Protein AF-A0A256ZPR1-F1 (afdb_monomer_lite)

Sequence (238 aa):
MVTVLNIEDLVSGIKRAAHDLSCLMNPFRWDDFFRDMRLEEPKITPMALWALLSLLGVMVLPWILVGNDVALNLVILVILIFTLWLGNYLMDFLLIAGYFTYLGYFVAGVYGTMDNLTAIKVGFQYFFVGVFLVFLMSYLLMVFSRWELDFGESFPLTTYSIIPGLLGGIFAAYGETIVLSFLFIAYSTVLLYVGIKIRVGFEKSFTVLVMAVFTGGAVSMILLVFLSFLLGTPEWAF

pLDDT: mean 83.86, std 10.72, range [26.03, 94.75]

Radius of gyration: 18.03 Å; chains: 1; bounding box: 42×43×51 Å

Foldseek 3Di:
DPPDPDVVVVVVLVVVVVVLVVLLVDPVNLLVCLVPPDQAFWPVVLLVQLVVQLLCLLQPVCVVVVPPLVVSVVSNVVSLVVSLVVTDSLNNLLLVLLVLLLVLLQVLCVVPPHPNSLSNLLSVLSSSLLSVLLQQLLVLLCVLLVNLDDSSSSNSQSSSLCSLLSNLSSQVSPPVRVVVNVVSVVSSLVSSLSSQCSRSNDVRSVVSSVRSCVVSVVVSV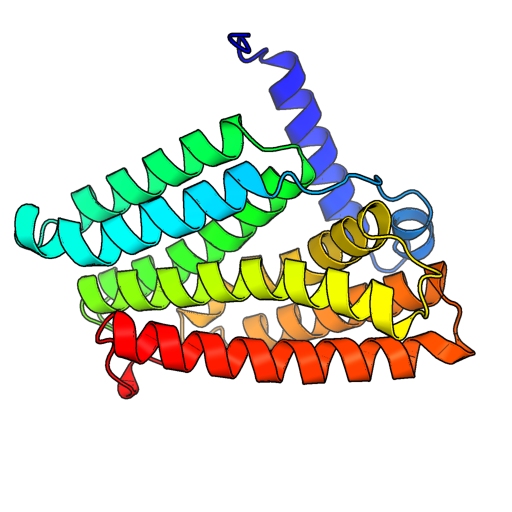VVSVVSCVVSVNDPVSD

Structure (mmCIF, N/CA/C/O backbone):
data_AF-A0A256ZPR1-F1
#
_entry.id   AF-A0A256ZPR1-F1
#
loop_
_atom_site.group_PDB
_atom_site.id
_atom_site.type_symbol
_atom_site.label_atom_id
_atom_site.label_alt_id
_atom_site.label_comp_id
_atom_site.label_asym_id
_atom_site.label_entity_id
_atom_site.label_seq_id
_atom_site.pdbx_PDB_ins_code
_atom_site.Cartn_x
_atom_site.Cartn_y
_atom_site.Cartn_z
_atom_site.occupancy
_atom_site.B_iso_or_equiv
_atom_site.auth_seq_id
_atom_site.auth_comp_id
_atom_site.auth_asym_id
_atom_site.auth_atom_id
_atom_site.pdbx_PDB_model_num
ATOM 1 N N . MET A 1 1 ? -5.885 27.294 -4.160 1.00 31.42 1 MET A N 1
ATOM 2 C CA . MET A 1 1 ? -5.144 27.703 -2.951 1.00 31.42 1 MET A CA 1
ATOM 3 C C . MET A 1 1 ? -3.743 27.134 -3.113 1.00 31.42 1 MET A C 1
ATOM 5 O O . MET A 1 1 ? -3.621 25.920 -3.165 1.00 31.42 1 MET A O 1
ATOM 9 N N . VAL A 1 2 ? -2.732 27.966 -3.379 1.00 26.03 2 VAL A N 1
ATOM 10 C CA . VAL A 1 2 ? -1.345 27.491 -3.542 1.00 26.03 2 VAL A CA 1
ATOM 11 C C . VAL A 1 2 ? -0.806 27.247 -2.137 1.00 26.03 2 VAL A C 1
ATOM 13 O O . VAL A 1 2 ? -0.568 28.200 -1.400 1.00 26.03 2 VAL A O 1
ATOM 16 N N . THR A 1 3 ? -0.708 25.986 -1.725 1.00 38.56 3 THR A N 1
ATOM 17 C CA . THR A 1 3 ? -0.080 25.598 -0.460 1.00 38.56 3 THR A CA 1
ATOM 18 C C . THR A 1 3 ? 1.413 25.875 -0.577 1.00 38.56 3 THR A C 1
ATOM 20 O O . THR A 1 3 ? 2.153 25.123 -1.206 1.00 38.56 3 THR A O 1
ATOM 23 N N . VAL A 1 4 ? 1.852 27.001 -0.015 1.00 43.12 4 VAL A N 1
ATOM 24 C CA . VAL A 1 4 ? 3.272 27.259 0.228 1.00 43.12 4 VAL A CA 1
ATOM 25 C C . VAL A 1 4 ? 3.731 26.200 1.227 1.00 43.12 4 VAL A C 1
ATOM 27 O O . VAL A 1 4 ? 3.203 26.134 2.334 1.00 43.12 4 VAL A O 1
ATOM 30 N N . LEU A 1 5 ? 4.654 25.333 0.812 1.00 43.66 5 LEU A N 1
ATOM 31 C CA . LEU A 1 5 ? 5.249 24.296 1.655 1.00 43.66 5 LEU A CA 1
ATOM 32 C C . LEU A 1 5 ? 5.964 24.973 2.833 1.00 43.66 5 LEU A C 1
ATOM 34 O O . LEU A 1 5 ? 7.063 25.504 2.680 1.00 43.66 5 LEU A O 1
ATOM 38 N N . ASN A 1 6 ? 5.320 24.996 3.999 1.00 50.22 6 ASN A N 1
ATOM 39 C CA . ASN A 1 6 ? 5.946 25.473 5.221 1.00 50.22 6 ASN A CA 1
ATOM 40 C C . ASN A 1 6 ? 6.904 24.389 5.730 1.00 50.22 6 ASN A C 1
ATOM 42 O O . ASN A 1 6 ? 6.513 23.245 5.971 1.00 50.22 6 ASN A O 1
ATOM 46 N N . ILE A 1 7 ? 8.176 24.745 5.888 1.00 58.00 7 ILE A N 1
ATOM 47 C CA . ILE A 1 7 ? 9.219 23.829 6.363 1.00 58.00 7 ILE A CA 1
ATOM 48 C C . ILE A 1 7 ? 8.895 23.323 7.780 1.00 58.00 7 ILE A C 1
ATOM 50 O O . ILE A 1 7 ? 9.203 22.178 8.110 1.00 58.00 7 ILE A O 1
ATOM 54 N N . GLU A 1 8 ? 8.222 24.128 8.607 1.00 59.72 8 GLU A N 1
ATOM 55 C CA . GLU A 1 8 ? 7.782 23.705 9.943 1.00 59.72 8 GLU A CA 1
ATOM 56 C C . GLU A 1 8 ? 6.729 22.593 9.879 1.00 59.72 8 GLU A C 1
ATOM 58 O O . GLU A 1 8 ? 6.809 21.616 10.633 1.00 59.72 8 GLU A O 1
ATOM 63 N N . ASP A 1 9 ? 5.805 22.678 8.919 1.00 62.47 9 ASP A N 1
ATOM 64 C CA . ASP A 1 9 ? 4.793 21.648 8.692 1.00 62.47 9 ASP A CA 1
ATOM 65 C C . ASP A 1 9 ? 5.444 20.347 8.206 1.00 62.47 9 ASP A C 1
ATOM 67 O O . ASP A 1 9 ? 5.080 19.270 8.684 1.00 62.47 9 ASP A O 1
ATOM 71 N N . LEU A 1 10 ? 6.482 20.434 7.362 1.00 64.31 10 LEU A N 1
ATOM 72 C CA . LEU A 1 10 ? 7.264 19.279 6.908 1.00 64.31 10 LEU A CA 1
ATOM 73 C C . LEU A 1 10 ? 7.964 18.562 8.076 1.00 64.31 10 LEU A C 1
ATOM 75 O O . LEU A 1 10 ? 7.849 17.344 8.220 1.00 64.31 10 LEU A O 1
ATOM 79 N N . VAL A 1 11 ? 8.657 19.305 8.945 1.00 72.19 11 VAL A N 1
ATOM 80 C CA . VAL A 1 11 ? 9.332 18.736 10.127 1.00 72.19 11 VAL A CA 1
ATOM 81 C C . VAL A 1 11 ? 8.316 18.118 11.087 1.00 72.19 11 VAL A C 1
ATOM 83 O O . VAL A 1 11 ? 8.563 17.048 11.651 1.00 72.19 11 VAL A O 1
ATOM 86 N N . SER A 1 12 ? 7.159 18.759 11.262 1.00 76.81 12 SER A N 1
ATOM 87 C CA . SER A 1 12 ? 6.076 18.215 12.080 1.00 76.81 12 SER A CA 1
ATOM 88 C C . SER A 1 12 ? 5.522 16.908 11.496 1.00 76.81 12 SER A C 1
ATOM 90 O O . SER A 1 12 ? 5.306 15.953 12.242 1.00 76.81 12 SER A O 1
ATOM 92 N N . GLY A 1 13 ? 5.380 16.822 10.169 1.00 74.69 13 GLY A N 1
ATOM 93 C CA . GLY A 1 13 ? 4.940 15.627 9.452 1.00 74.69 13 GLY A CA 1
ATOM 94 C C . GLY A 1 13 ? 5.915 14.461 9.601 1.00 74.69 13 GLY A C 1
ATOM 95 O O . GLY A 1 13 ? 5.494 13.355 9.933 1.00 74.69 13 GLY A O 1
ATOM 96 N N . ILE A 1 14 ? 7.221 14.715 9.461 1.00 78.00 14 ILE A N 1
ATOM 97 C CA . ILE A 1 14 ? 8.266 13.695 9.655 1.00 78.00 14 ILE A CA 1
ATOM 98 C C . ILE A 1 14 ? 8.261 13.181 11.096 1.00 78.00 14 ILE A C 1
ATOM 100 O O . ILE A 1 14 ? 8.272 11.971 11.317 1.00 78.00 14 ILE A O 1
ATOM 104 N N . LYS A 1 15 ? 8.199 14.079 12.090 1.00 82.25 15 LYS A N 1
ATOM 105 C CA . LYS A 1 15 ? 8.127 13.685 13.507 1.00 82.25 15 LYS A CA 1
ATOM 106 C C . LYS A 1 15 ? 6.907 12.811 13.788 1.00 82.25 15 LYS A C 1
ATOM 108 O O . LYS A 1 15 ? 7.020 11.823 14.506 1.00 82.25 15 LYS A O 1
ATOM 113 N N . ARG A 1 16 ? 5.758 13.158 13.204 1.00 81.81 16 ARG A N 1
ATOM 114 C CA . ARG A 1 16 ? 4.520 12.378 13.321 1.00 81.81 16 ARG A CA 1
ATOM 115 C C . ARG A 1 16 ? 4.651 11.004 12.669 1.00 81.81 16 ARG A C 1
ATOM 117 O O . ARG A 1 16 ? 4.325 10.021 13.316 1.00 81.81 16 ARG A O 1
ATOM 124 N N . ALA A 1 17 ? 5.182 10.925 11.449 1.00 80.25 17 ALA A N 1
ATOM 125 C CA . ALA A 1 17 ? 5.411 9.650 10.771 1.00 80.25 17 ALA A CA 1
ATOM 126 C C . ALA A 1 17 ? 6.388 8.752 11.531 1.00 80.25 17 ALA A C 1
ATOM 128 O O . ALA A 1 17 ? 6.121 7.568 11.700 1.00 80.25 17 ALA A O 1
ATOM 129 N N . ALA A 1 18 ? 7.476 9.315 12.059 1.00 83.44 18 ALA A N 1
ATOM 130 C CA . ALA A 1 18 ? 8.426 8.573 12.880 1.00 83.44 18 ALA A CA 1
ATOM 131 C C . ALA A 1 18 ? 7.791 8.067 14.186 1.00 83.44 18 ALA A C 1
ATOM 133 O O . ALA A 1 18 ? 8.030 6.928 14.581 1.00 83.44 18 ALA A O 1
ATOM 134 N N . HIS A 1 19 ? 6.963 8.889 14.839 1.00 86.62 19 HIS A N 1
ATOM 135 C CA . HIS A 1 19 ? 6.209 8.479 16.022 1.00 86.62 19 HIS A CA 1
ATOM 136 C C . HIS A 1 19 ? 5.259 7.318 15.706 1.00 86.62 19 HIS A C 1
ATOM 138 O O . HIS A 1 19 ? 5.334 6.280 16.364 1.00 86.62 19 HIS A O 1
ATOM 144 N N . ASP A 1 20 ? 4.423 7.460 14.677 1.00 86.81 20 ASP A N 1
ATOM 145 C CA . ASP A 1 20 ? 3.432 6.450 14.300 1.00 86.81 20 ASP A CA 1
ATOM 146 C C . ASP A 1 20 ? 4.132 5.140 13.894 1.00 86.81 20 ASP A C 1
ATOM 148 O O . ASP A 1 20 ? 3.761 4.070 14.373 1.00 86.81 20 ASP A O 1
ATOM 152 N N . LEU A 1 21 ? 5.233 5.220 13.133 1.00 83.38 21 LEU A N 1
ATOM 153 C CA . LEU A 1 21 ? 6.071 4.065 12.798 1.00 83.38 21 LEU A CA 1
ATOM 154 C C . LEU A 1 21 ? 6.668 3.404 14.051 1.00 83.38 21 LEU A C 1
ATOM 156 O O . LEU A 1 21 ? 6.658 2.183 14.163 1.00 83.38 21 LEU A O 1
ATOM 160 N N . SER A 1 22 ? 7.156 4.186 15.020 1.00 85.81 22 SER A N 1
ATOM 161 C CA . SER A 1 22 ? 7.722 3.645 16.263 1.00 85.81 22 SER A CA 1
ATOM 162 C C . SER A 1 22 ? 6.683 2.924 17.126 1.00 85.81 22 SER A C 1
ATOM 164 O O . SER A 1 22 ? 6.992 1.904 17.744 1.00 85.81 22 SER A O 1
ATOM 166 N N . CYS A 1 23 ? 5.444 3.425 17.146 1.00 86.94 23 CYS A N 1
ATOM 167 C CA . CYS A 1 23 ? 4.328 2.782 17.830 1.00 86.94 23 CYS A CA 1
ATOM 168 C C . CYS A 1 23 ? 3.913 1.505 17.105 1.00 86.94 23 CYS A C 1
ATOM 170 O O . CYS A 1 23 ? 3.726 0.481 17.755 1.00 86.94 23 CYS A O 1
ATOM 172 N N . LEU A 1 24 ? 3.857 1.538 15.772 1.00 85.94 24 LEU A N 1
ATOM 173 C CA . LEU A 1 24 ? 3.592 0.353 14.967 1.00 85.94 24 LEU A CA 1
ATOM 174 C C . LEU A 1 24 ? 4.664 -0.710 15.149 1.00 85.94 24 LEU A C 1
ATOM 176 O O . LEU A 1 24 ? 4.301 -1.866 15.248 1.00 85.94 24 LEU A O 1
ATOM 180 N N . MET A 1 25 ? 5.941 -0.345 15.277 1.00 85.06 25 MET A N 1
ATOM 181 C CA . MET A 1 25 ? 7.038 -1.292 15.509 1.00 85.06 25 MET A CA 1
ATOM 182 C C . MET A 1 25 ? 7.056 -1.897 16.923 1.00 85.06 25 MET A C 1
ATOM 184 O O . MET A 1 25 ? 7.706 -2.921 17.141 1.00 85.06 25 MET A O 1
ATOM 188 N N . ASN A 1 26 ? 6.366 -1.284 17.891 1.00 87.69 26 ASN A N 1
ATOM 189 C CA . ASN A 1 26 ? 6.381 -1.705 19.287 1.00 87.69 26 ASN A CA 1
ATOM 190 C C . ASN A 1 26 ? 5.084 -2.448 19.674 1.00 87.69 26 ASN A C 1
ATOM 192 O O . ASN A 1 26 ? 4.065 -1.797 19.917 1.00 87.69 26 ASN A O 1
ATOM 196 N N . PRO A 1 27 ? 5.117 -3.785 19.847 1.00 85.81 27 PRO A N 1
ATOM 197 C CA . PRO A 1 27 ? 3.918 -4.578 20.126 1.00 85.81 27 PRO A CA 1
ATOM 198 C C . PRO A 1 27 ? 3.224 -4.230 21.446 1.00 85.81 27 PRO A C 1
ATOM 200 O O . PRO A 1 27 ? 2.033 -4.481 21.596 1.00 85.81 27 PRO A O 1
ATOM 203 N N . PHE A 1 28 ? 3.929 -3.610 22.395 1.00 88.19 28 PHE A N 1
ATOM 204 C CA . PHE A 1 28 ? 3.353 -3.196 23.676 1.00 88.19 28 PHE A CA 1
ATOM 205 C C . PHE A 1 28 ? 2.525 -1.907 23.589 1.00 88.19 28 PHE A C 1
ATOM 207 O O . PHE A 1 28 ? 1.919 -1.518 24.580 1.00 88.19 28 PHE A O 1
ATOM 214 N N . ARG A 1 29 ? 2.525 -1.225 22.436 1.00 88.50 29 ARG A N 1
ATOM 215 C CA . ARG A 1 29 ? 1.834 0.059 22.229 1.00 88.50 29 ARG A CA 1
ATOM 216 C C . ARG A 1 29 ? 0.696 -0.010 21.219 1.00 88.50 29 ARG A C 1
ATOM 218 O O . ARG A 1 29 ? 0.071 1.011 20.953 1.00 88.50 29 ARG A O 1
ATOM 225 N N . TRP A 1 30 ? 0.426 -1.177 20.639 1.00 91.12 30 TRP A N 1
ATOM 226 C CA . TRP A 1 30 ? -0.593 -1.308 19.596 1.00 91.12 30 TRP A CA 1
ATOM 227 C C . TRP A 1 30 ? -1.998 -0.998 20.093 1.00 91.12 30 TRP A C 1
ATOM 229 O O . TRP A 1 30 ? -2.754 -0.354 19.373 1.00 91.12 30 TRP A O 1
ATOM 239 N N . ASP A 1 31 ? -2.327 -1.411 21.318 1.00 88.00 31 ASP A N 1
ATOM 240 C CA . ASP A 1 31 ? -3.642 -1.147 21.900 1.00 88.00 31 ASP A CA 1
ATOM 241 C C . ASP A 1 31 ? -3.910 0.358 22.006 1.00 88.00 31 ASP A C 1
ATOM 243 O O . ASP A 1 31 ? -4.939 0.837 21.529 1.00 88.00 31 ASP A O 1
ATOM 247 N N . ASP A 1 32 ? -2.955 1.108 22.555 1.00 89.06 32 ASP A N 1
ATOM 248 C CA . ASP A 1 32 ? -3.044 2.565 22.670 1.00 89.06 32 ASP A CA 1
ATOM 249 C C . ASP A 1 32 ? -3.040 3.224 21.285 1.00 89.06 32 ASP A C 1
ATOM 251 O O . ASP A 1 32 ? -3.883 4.068 20.986 1.00 89.06 32 ASP A O 1
ATOM 255 N N . PHE A 1 33 ? -2.150 2.778 20.393 1.00 91.62 33 PHE A N 1
ATOM 256 C CA . PHE A 1 33 ? -2.050 3.315 19.040 1.00 91.62 33 PHE A CA 1
ATOM 257 C C . PHE A 1 33 ? -3.359 3.175 18.263 1.00 91.62 33 PHE A C 1
ATOM 259 O O . PHE A 1 33 ? -3.835 4.154 17.702 1.00 91.62 33 PHE A O 1
ATOM 266 N N . PHE A 1 34 ? -3.958 1.984 18.221 1.00 91.56 34 PHE A N 1
ATOM 267 C CA . PHE A 1 34 ? -5.174 1.763 17.440 1.00 91.56 34 PHE A CA 1
ATOM 268 C C . PHE A 1 34 ? -6.422 2.344 18.100 1.00 91.56 34 PHE A C 1
ATOM 270 O O . PHE A 1 34 ? -7.392 2.584 17.383 1.00 91.56 34 PHE A O 1
ATOM 277 N N . ARG A 1 35 ? -6.423 2.610 19.414 1.00 88.50 35 ARG A N 1
ATOM 278 C CA . ARG A 1 35 ? -7.482 3.394 20.077 1.00 88.50 35 ARG A CA 1
ATOM 279 C C . ARG A 1 35 ? -7.419 4.866 19.688 1.00 88.50 35 ARG A C 1
ATOM 281 O O . ARG A 1 35 ? -8.443 5.430 19.308 1.00 88.50 35 ARG A O 1
ATOM 288 N N . ASP A 1 36 ? -6.217 5.432 19.686 1.00 87.75 36 ASP A N 1
ATOM 289 C CA . ASP A 1 36 ? -5.986 6.861 19.456 1.00 87.75 36 ASP A CA 1
ATOM 290 C C . ASP A 1 36 ? -5.520 7.173 18.024 1.00 87.75 36 ASP A C 1
ATOM 292 O O . ASP A 1 36 ? -5.025 8.269 17.739 1.00 87.75 36 ASP A O 1
ATOM 296 N N . MET A 1 37 ? -5.657 6.208 17.106 1.00 89.19 37 MET A N 1
ATOM 297 C CA . MET A 1 37 ? -5.223 6.373 15.722 1.00 89.19 37 MET A CA 1
ATOM 298 C C . MET A 1 37 ? -5.964 7.536 15.072 1.00 89.19 37 MET A C 1
ATOM 300 O O . MET A 1 37 ? -7.138 7.801 15.344 1.00 89.19 37 MET A O 1
ATOM 304 N N . ARG A 1 38 ? -5.279 8.216 14.159 1.00 86.00 38 ARG A N 1
ATOM 305 C CA . ARG A 1 38 ? -5.879 9.334 13.441 1.00 86.00 38 ARG A CA 1
ATOM 306 C C . ARG A 1 38 ? -6.932 8.814 12.480 1.00 86.00 38 ARG A C 1
ATOM 308 O O . ARG A 1 38 ? -6.631 7.999 11.612 1.00 86.00 38 ARG A O 1
ATOM 315 N N . LEU A 1 39 ? -8.143 9.322 12.645 1.00 87.75 39 LEU A N 1
ATOM 316 C CA . LEU A 1 39 ? -9.227 9.106 11.705 1.00 87.75 39 LEU A CA 1
ATOM 317 C C . LEU A 1 39 ? -9.077 10.112 10.572 1.00 87.75 39 LEU A C 1
ATOM 319 O O . LEU A 1 39 ? -8.949 11.315 10.810 1.00 87.75 39 LEU A O 1
ATOM 323 N N . GLU A 1 40 ? -9.045 9.612 9.347 1.00 83.12 40 GLU A N 1
ATOM 324 C CA . GLU A 1 40 ? -8.878 10.446 8.171 1.00 83.12 40 GLU A CA 1
ATOM 325 C C . GLU A 1 40 ? -9.528 9.755 6.975 1.00 83.12 40 GLU A C 1
ATOM 327 O O . GLU A 1 40 ? -9.140 8.652 6.587 1.00 83.12 40 GLU A O 1
ATOM 332 N N . GLU A 1 41 ? -10.528 10.406 6.381 1.00 81.25 41 GLU A N 1
ATOM 333 C CA . GLU A 1 41 ? -11.132 9.903 5.154 1.00 81.25 41 GLU A CA 1
ATOM 334 C C . GLU A 1 41 ? -10.141 10.031 3.989 1.00 81.25 41 GLU A C 1
ATOM 336 O O . GLU A 1 41 ? -9.493 11.075 3.822 1.00 81.25 41 GLU A O 1
ATOM 341 N N . PRO A 1 42 ? -10.005 8.996 3.147 1.00 83.44 42 PRO A N 1
ATOM 342 C CA . PRO A 1 42 ? -9.119 9.068 2.004 1.00 83.44 42 PRO A CA 1
ATOM 343 C C . PRO A 1 42 ? -9.662 10.040 0.963 1.00 83.44 42 PRO A C 1
ATOM 345 O O . PRO A 1 42 ? -10.827 9.995 0.559 1.00 83.44 42 PRO A O 1
ATOM 348 N N . LYS A 1 43 ? -8.771 10.860 0.411 1.00 85.94 43 LYS A N 1
ATOM 3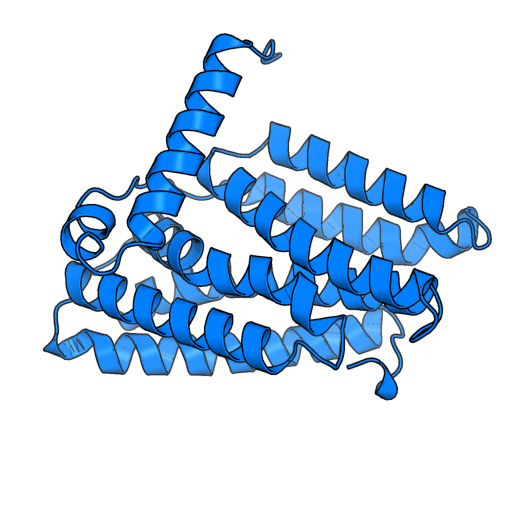49 C CA . LYS A 1 43 ? -9.071 11.608 -0.807 1.00 85.94 43 LYS A CA 1
ATOM 350 C C . LYS A 1 43 ? -8.969 10.663 -2.008 1.00 85.94 43 LYS A C 1
ATOM 352 O O . LYS A 1 43 ? -7.884 10.427 -2.537 1.00 85.94 43 LYS A O 1
ATOM 357 N N . ILE A 1 44 ? -10.112 10.144 -2.457 1.00 79.81 44 ILE A N 1
ATOM 358 C CA . ILE A 1 44 ? -10.195 9.196 -3.585 1.00 79.81 44 ILE A CA 1
ATOM 359 C C . ILE A 1 44 ? -9.726 9.840 -4.901 1.00 79.81 44 ILE A C 1
ATOM 361 O O . ILE A 1 44 ? -9.070 9.189 -5.711 1.00 79.81 44 ILE A O 1
ATOM 365 N N . THR A 1 45 ? -10.017 11.127 -5.115 1.00 83.00 45 THR A N 1
ATOM 366 C CA . THR A 1 45 ? -9.699 11.833 -6.368 1.00 83.00 45 THR A CA 1
ATOM 367 C C . THR A 1 45 ? -8.198 11.835 -6.706 1.00 83.00 45 THR A C 1
ATOM 369 O O . THR A 1 45 ? -7.866 11.439 -7.823 1.00 83.00 45 THR A O 1
ATOM 372 N N . PRO A 1 46 ? -7.275 12.202 -5.788 1.00 78.25 46 PRO A N 1
ATOM 373 C CA . PRO A 1 46 ? -5.834 12.030 -5.993 1.00 78.25 46 PRO A CA 1
ATOM 374 C C . PRO A 1 46 ? -5.430 10.616 -6.412 1.00 78.25 46 PRO A C 1
ATOM 376 O O . PRO A 1 46 ? -4.636 10.462 -7.335 1.00 78.25 46 PRO A O 1
ATOM 379 N N . MET A 1 47 ? -6.000 9.587 -5.779 1.00 79.12 47 MET A N 1
ATOM 380 C CA . MET A 1 47 ? -5.660 8.194 -6.070 1.00 79.12 47 MET A CA 1
ATOM 381 C C . MET A 1 47 ? -6.139 7.764 -7.456 1.00 79.12 47 MET A C 1
ATOM 383 O O . MET A 1 47 ? -5.383 7.169 -8.218 1.00 79.12 47 MET A O 1
ATOM 387 N N . ALA A 1 48 ? -7.381 8.097 -7.811 1.00 82.69 48 ALA A N 1
ATOM 388 C CA . ALA A 1 48 ? -7.930 7.818 -9.135 1.00 82.69 48 ALA A CA 1
ATOM 389 C C . ALA A 1 48 ? -7.138 8.538 -10.239 1.00 82.69 48 ALA A C 1
ATOM 391 O O . ALA A 1 48 ? -6.906 7.982 -11.312 1.00 82.69 48 ALA A O 1
ATOM 392 N N . LEU A 1 49 ? -6.681 9.761 -9.961 1.00 82.75 49 LEU A N 1
ATOM 393 C CA . LEU A 1 49 ? -5.848 10.529 -10.876 1.00 82.75 49 LEU A CA 1
ATOM 394 C C . LEU A 1 49 ? -4.452 9.916 -11.022 1.00 82.75 49 LEU A C 1
ATOM 396 O O . LEU A 1 49 ? -3.979 9.759 -12.146 1.00 82.75 49 LEU A O 1
ATOM 400 N N . TRP A 1 50 ? -3.823 9.522 -9.910 1.00 84.06 50 TRP A N 1
ATOM 401 C CA . TRP A 1 50 ? -2.549 8.804 -9.918 1.00 84.06 50 TRP A CA 1
ATOM 402 C C . TRP A 1 50 ? -2.653 7.522 -10.750 1.00 84.06 50 TRP A C 1
ATOM 404 O O . TRP A 1 50 ? -1.860 7.311 -11.666 1.00 84.06 50 TRP A O 1
ATOM 414 N N . ALA A 1 51 ? -3.676 6.714 -10.470 1.00 82.19 51 ALA A N 1
ATOM 415 C CA . ALA A 1 51 ? -3.989 5.466 -11.149 1.00 82.19 51 ALA A CA 1
ATOM 416 C C . ALA A 1 51 ? -4.082 5.646 -12.668 1.00 82.19 51 ALA A C 1
ATOM 418 O O . ALA A 1 51 ? -3.397 4.964 -13.429 1.00 82.19 51 ALA A O 1
ATOM 419 N N . LEU A 1 52 ? -4.914 6.593 -13.102 1.00 86.81 52 LEU A N 1
ATOM 420 C CA . LEU A 1 52 ? -5.196 6.826 -14.511 1.00 86.81 52 LEU A CA 1
ATOM 421 C C . LEU A 1 52 ? -3.982 7.394 -15.255 1.00 86.81 52 LEU A C 1
ATOM 423 O O . LEU A 1 52 ? -3.625 6.889 -16.319 1.00 86.81 52 LEU A O 1
ATOM 427 N N . LEU A 1 53 ? -3.321 8.412 -14.695 1.00 87.00 53 LEU A N 1
ATOM 428 C CA . LEU A 1 53 ? -2.157 9.037 -15.326 1.00 87.00 53 LEU A CA 1
ATOM 429 C C . LEU A 1 53 ? -0.964 8.084 -15.395 1.00 87.00 53 LEU A C 1
ATOM 431 O O . LEU A 1 53 ? -0.274 8.047 -16.412 1.00 87.00 53 LEU A O 1
ATOM 435 N N . SER A 1 54 ? -0.736 7.293 -14.347 1.00 82.88 54 SER A N 1
ATOM 436 C CA . SER A 1 54 ? 0.383 6.351 -14.307 1.00 82.88 54 SER A CA 1
ATOM 437 C C . SER A 1 54 ? 0.148 5.163 -15.237 1.00 82.88 54 SER A C 1
ATOM 439 O O . SER A 1 54 ? 1.067 4.776 -15.953 1.00 82.88 54 SER A O 1
ATOM 441 N N . LEU A 1 55 ? -1.084 4.642 -15.316 1.00 84.19 55 LEU A N 1
ATOM 442 C CA . LEU A 1 55 ? -1.434 3.590 -16.274 1.00 84.19 55 LEU A CA 1
ATOM 443 C C . LEU A 1 55 ? -1.231 4.068 -17.717 1.00 84.19 55 LEU A C 1
ATOM 445 O O . LEU A 1 55 ? -0.556 3.402 -18.499 1.00 84.19 55 LEU A O 1
ATOM 449 N N . LEU A 1 56 ? -1.747 5.256 -18.057 1.00 83.38 56 LEU A N 1
ATOM 450 C CA . LEU A 1 56 ? -1.516 5.870 -19.368 1.00 83.38 56 LEU A CA 1
ATOM 451 C C . LEU A 1 56 ? -0.022 6.084 -19.633 1.00 83.38 56 LEU A C 1
ATOM 453 O O . LEU A 1 56 ? 0.452 5.800 -20.732 1.00 83.38 56 LEU A O 1
ATOM 457 N N . GLY A 1 57 ? 0.723 6.533 -18.621 1.00 82.88 57 GLY A N 1
ATOM 458 C CA . GLY A 1 57 ? 2.169 6.700 -18.685 1.00 82.88 57 GLY A CA 1
ATOM 459 C C . GLY A 1 57 ? 2.879 5.402 -19.063 1.00 82.88 57 GLY A C 1
ATOM 460 O O . GLY A 1 57 ? 3.595 5.365 -20.058 1.00 82.88 57 GLY A O 1
ATOM 461 N N . VAL A 1 58 ? 2.626 4.320 -18.327 1.00 84.00 58 VAL A N 1
ATOM 462 C CA . VAL A 1 58 ? 3.264 3.010 -18.540 1.00 84.00 58 VAL A CA 1
ATOM 463 C C . VAL A 1 58 ? 2.838 2.360 -19.864 1.00 84.00 58 VAL A C 1
ATOM 465 O O . VAL A 1 58 ? 3.616 1.613 -20.452 1.00 84.00 58 VAL A O 1
ATOM 468 N N . MET A 1 59 ? 1.639 2.648 -20.375 1.00 83.56 59 MET A N 1
ATOM 469 C CA . MET A 1 59 ? 1.168 2.101 -21.653 1.00 83.56 59 MET A CA 1
ATOM 470 C C . MET A 1 59 ? 1.688 2.862 -22.873 1.00 83.56 59 MET A C 1
ATOM 472 O O . MET A 1 59 ? 2.040 2.246 -23.878 1.00 83.56 59 MET A O 1
ATOM 476 N N . VAL A 1 60 ? 1.701 4.196 -22.811 1.00 84.00 60 VAL A N 1
ATOM 477 C CA . VAL A 1 60 ? 1.897 5.059 -23.987 1.00 84.00 60 VAL A CA 1
ATOM 478 C C . VAL A 1 60 ? 3.326 5.583 -24.079 1.00 84.00 60 VAL A C 1
ATOM 480 O O . VAL A 1 60 ? 3.913 5.585 -25.161 1.00 84.00 60 VAL A O 1
ATOM 483 N N . LEU A 1 61 ? 3.917 6.013 -22.962 1.00 82.81 61 LEU A N 1
ATOM 484 C CA . LEU A 1 61 ? 5.226 6.667 -22.981 1.00 82.81 61 LEU A CA 1
ATOM 485 C C . LEU A 1 61 ? 6.388 5.765 -23.420 1.00 82.81 61 LEU A C 1
ATOM 487 O O . LEU A 1 61 ? 7.287 6.313 -24.056 1.00 82.81 61 LEU A O 1
ATOM 491 N N . PRO A 1 62 ? 6.404 4.431 -23.195 1.00 82.94 62 PRO A N 1
ATOM 492 C CA . PRO A 1 62 ? 7.468 3.583 -23.739 1.00 82.94 62 PRO A CA 1
ATOM 493 C C . PRO A 1 62 ? 7.625 3.691 -25.264 1.00 82.94 62 PRO A C 1
ATOM 495 O O . PRO A 1 62 ? 8.744 3.634 -25.769 1.00 82.94 62 PRO A O 1
ATOM 498 N N . TRP A 1 63 ? 6.525 3.914 -25.995 1.00 80.75 63 TRP A N 1
ATOM 499 C CA . TRP A 1 63 ? 6.532 4.086 -27.453 1.00 80.75 63 TRP A CA 1
ATOM 500 C C . TRP A 1 63 ? 7.131 5.425 -27.894 1.00 80.75 63 TRP A C 1
ATOM 502 O O . TRP A 1 63 ? 7.709 5.520 -28.972 1.00 80.75 63 TRP A O 1
ATOM 512 N N . ILE A 1 64 ? 6.993 6.460 -27.061 1.00 82.88 64 ILE A N 1
ATOM 513 C CA . ILE A 1 64 ? 7.456 7.827 -27.343 1.00 82.88 64 ILE A CA 1
ATOM 514 C C . ILE A 1 64 ? 8.912 8.006 -26.903 1.00 82.88 64 ILE A C 1
ATOM 516 O O . ILE A 1 64 ? 9.695 8.662 -27.584 1.00 82.88 64 ILE A O 1
ATOM 520 N N . LEU A 1 65 ? 9.278 7.425 -25.761 1.00 81.81 65 LEU A N 1
ATOM 521 C CA . LEU A 1 65 ? 10.591 7.579 -25.135 1.00 81.81 65 LEU A CA 1
ATOM 522 C C . LEU A 1 65 ? 11.638 6.582 -25.658 1.00 81.81 65 LEU A C 1
ATOM 524 O O . LEU A 1 65 ? 12.787 6.657 -25.232 1.00 81.81 65 LEU A O 1
ATOM 528 N N . VAL A 1 66 ? 11.259 5.674 -26.569 1.00 71.38 66 VAL A N 1
ATOM 529 C CA . VAL A 1 66 ? 12.148 4.741 -27.296 1.00 71.38 66 VAL A CA 1
ATOM 530 C C . VAL A 1 66 ? 13.147 4.035 -26.361 1.00 71.38 66 VAL A C 1
ATOM 532 O O . VAL A 1 66 ? 14.355 4.053 -26.579 1.00 71.38 66 VAL A O 1
ATOM 535 N N . GLY A 1 67 ? 12.647 3.446 -25.272 1.00 67.25 67 GLY A N 1
ATOM 536 C CA . GLY A 1 67 ? 13.478 2.703 -24.312 1.00 67.25 67 GLY A CA 1
ATOM 537 C C . GLY A 1 67 ? 14.270 3.562 -23.317 1.00 67.25 67 GLY A C 1
ATOM 538 O O . GLY A 1 67 ? 15.151 3.047 -22.635 1.00 67.25 67 GLY A O 1
ATOM 539 N N . ASN A 1 68 ? 13.984 4.864 -23.197 1.00 82.19 68 ASN A N 1
ATOM 540 C CA . ASN A 1 68 ? 14.527 5.680 -22.109 1.00 82.19 68 ASN A CA 1
ATOM 541 C C . ASN A 1 68 ? 13.760 5.432 -20.795 1.00 82.19 68 ASN A C 1
ATOM 543 O O . ASN A 1 68 ? 12.899 6.215 -20.383 1.00 82.19 68 ASN A O 1
ATOM 547 N N . ASP A 1 69 ? 14.099 4.326 -20.136 1.00 79.56 69 ASP A N 1
ATOM 548 C CA . ASP A 1 69 ? 13.472 3.853 -18.896 1.00 79.56 69 ASP A CA 1
ATOM 549 C C . ASP A 1 69 ? 13.613 4.852 -17.736 1.00 79.56 69 ASP A C 1
ATOM 551 O O . ASP A 1 69 ? 12.719 4.984 -16.897 1.00 79.56 69 ASP A O 1
ATOM 555 N N . VAL A 1 70 ? 14.715 5.608 -17.700 1.00 81.56 70 VAL A N 1
ATOM 556 C CA . VAL A 1 70 ? 14.955 6.646 -16.685 1.00 81.56 70 VAL A CA 1
ATOM 557 C C . VAL A 1 70 ? 13.957 7.792 -16.844 1.00 81.56 70 VAL A C 1
ATOM 559 O O . VAL A 1 70 ? 13.382 8.251 -15.857 1.00 81.56 70 VAL A O 1
ATOM 562 N N . ALA A 1 71 ? 13.703 8.230 -18.080 1.00 84.75 71 ALA A N 1
ATOM 563 C CA . ALA A 1 71 ? 12.712 9.264 -18.353 1.00 84.75 71 ALA A CA 1
ATOM 564 C C . ALA A 1 71 ? 11.290 8.799 -17.999 1.00 84.75 71 ALA A C 1
ATOM 566 O O . ALA A 1 71 ? 10.528 9.572 -17.420 1.00 84.75 71 ALA A O 1
ATOM 567 N N . LEU A 1 72 ? 10.949 7.534 -18.276 1.00 85.69 72 LEU A N 1
ATOM 568 C CA . LEU A 1 72 ? 9.656 6.956 -17.895 1.00 85.69 72 LEU A CA 1
ATOM 569 C C . LEU A 1 72 ? 9.453 6.977 -16.371 1.00 85.69 72 LEU A C 1
ATOM 571 O O . LEU A 1 72 ? 8.428 7.459 -15.890 1.00 85.69 72 LEU A O 1
ATOM 575 N N . ASN A 1 73 ? 10.458 6.529 -15.613 1.00 84.62 73 ASN A N 1
ATOM 576 C CA . ASN A 1 73 ? 10.442 6.575 -14.149 1.00 84.62 73 ASN A CA 1
ATOM 577 C C . ASN A 1 73 ? 10.314 8.001 -13.611 1.00 84.62 73 ASN A C 1
ATOM 579 O O . ASN A 1 73 ? 9.574 8.238 -12.659 1.00 84.62 73 ASN A O 1
ATOM 583 N N . LEU A 1 74 ? 11.004 8.963 -14.228 1.00 86.44 74 LEU A N 1
ATOM 584 C CA . LEU A 1 74 ? 10.929 10.363 -13.823 1.00 86.44 74 LEU A CA 1
ATOM 585 C C . LEU A 1 74 ? 9.517 10.929 -14.016 1.00 86.44 74 LEU A C 1
ATOM 587 O O . LEU A 1 74 ? 9.030 11.649 -13.148 1.00 86.44 74 LEU A O 1
ATOM 591 N N . VAL A 1 75 ? 8.824 10.565 -15.099 1.00 88.00 75 VAL A N 1
ATOM 592 C CA . VAL A 1 75 ? 7.420 10.959 -15.301 1.00 88.00 75 VAL A CA 1
ATOM 593 C C . VAL A 1 75 ? 6.507 10.332 -14.244 1.00 88.00 75 VAL A C 1
ATOM 595 O O . VAL A 1 75 ? 5.683 11.041 -13.668 1.00 88.00 75 VAL A O 1
ATOM 598 N N . ILE A 1 76 ? 6.675 9.041 -13.934 1.00 87.44 76 ILE A N 1
ATOM 599 C CA . ILE A 1 76 ? 5.900 8.358 -12.880 1.00 87.44 76 ILE A CA 1
ATOM 600 C C . ILE A 1 76 ? 6.133 9.025 -11.516 1.00 87.44 76 ILE A C 1
ATOM 602 O O . ILE A 1 76 ? 5.178 9.287 -10.784 1.00 87.44 76 ILE A O 1
ATOM 606 N N . LEU A 1 77 ? 7.381 9.376 -11.196 1.00 88.12 77 LEU A N 1
ATOM 607 C CA . LEU A 1 77 ? 7.728 10.100 -9.974 1.00 88.12 77 LEU A CA 1
ATOM 608 C C . LEU A 1 77 ? 7.082 11.493 -9.926 1.00 88.12 77 LEU A C 1
ATOM 610 O O . LEU A 1 77 ? 6.587 11.905 -8.880 1.00 88.12 77 LEU A O 1
ATOM 614 N N . VAL A 1 78 ? 7.045 12.221 -11.045 1.00 89.00 78 VAL A N 1
ATOM 615 C CA . VAL A 1 78 ? 6.373 13.529 -11.119 1.00 89.00 78 VAL A CA 1
ATOM 616 C C . VAL A 1 78 ? 4.866 13.390 -10.889 1.00 89.00 78 VAL A C 1
ATOM 618 O O . VAL A 1 78 ? 4.297 14.178 -10.132 1.00 89.00 78 VAL A O 1
ATOM 621 N N . ILE A 1 79 ? 4.225 12.375 -11.480 1.00 88.44 79 ILE A N 1
ATOM 622 C CA . ILE A 1 79 ? 2.806 12.071 -11.237 1.00 88.44 79 ILE A CA 1
ATOM 623 C C . ILE A 1 79 ? 2.584 11.761 -9.753 1.00 88.44 79 ILE A C 1
ATOM 625 O O . ILE A 1 79 ? 1.655 12.305 -9.155 1.00 88.44 79 ILE A O 1
ATOM 629 N N . LEU A 1 80 ? 3.458 10.956 -9.137 1.00 88.62 80 LEU A N 1
ATOM 630 C CA . LEU A 1 80 ? 3.407 10.666 -7.705 1.00 88.62 80 LEU A CA 1
ATOM 631 C C . LEU A 1 80 ? 3.487 11.951 -6.873 1.00 88.62 80 LEU A C 1
ATOM 633 O O . LEU A 1 80 ? 2.579 12.211 -6.091 1.00 88.62 80 LEU A O 1
ATOM 637 N N . ILE A 1 81 ? 4.515 12.782 -7.064 1.00 87.44 81 ILE A N 1
ATOM 638 C CA . ILE A 1 81 ? 4.696 14.038 -6.314 1.00 87.44 81 ILE A CA 1
ATOM 639 C C . ILE A 1 81 ? 3.466 14.941 -6.450 1.00 87.44 81 ILE A C 1
ATOM 641 O O . ILE A 1 81 ? 2.991 15.504 -5.463 1.00 87.44 81 ILE A O 1
ATOM 645 N N . PHE A 1 82 ? 2.916 15.049 -7.660 1.00 85.31 82 PHE A N 1
ATOM 646 C CA . PHE A 1 82 ? 1.695 15.808 -7.896 1.00 85.31 82 PHE A CA 1
ATOM 647 C C . PHE A 1 82 ? 0.500 15.237 -7.119 1.00 85.31 82 PHE A C 1
ATOM 649 O O . PHE A 1 82 ? -0.290 15.989 -6.554 1.00 85.31 82 PHE A O 1
ATOM 656 N N . THR A 1 83 ? 0.375 13.914 -7.043 1.00 84.62 83 THR A N 1
ATOM 657 C CA . THR A 1 83 ? -0.729 13.267 -6.320 1.00 84.62 83 THR A CA 1
ATOM 658 C C . THR A 1 83 ? -0.583 13.359 -4.804 1.00 84.62 83 THR A C 1
ATOM 660 O O . THR A 1 83 ? -1.590 13.597 -4.141 1.00 84.62 83 THR A O 1
ATOM 663 N N . LEU A 1 84 ? 0.647 13.301 -4.275 1.00 85.62 84 LEU A N 1
ATOM 664 C CA . LEU A 1 84 ? 0.943 13.593 -2.866 1.00 85.62 84 LEU A CA 1
ATOM 665 C C . LEU A 1 84 ? 0.505 15.017 -2.506 1.00 85.62 84 LEU A C 1
ATOM 667 O O . LEU A 1 84 ? -0.127 15.257 -1.488 1.00 85.62 84 LEU A O 1
ATOM 671 N N . TRP A 1 85 ? 0.748 15.986 -3.390 1.00 81.31 85 TRP A N 1
ATOM 672 C CA . TRP A 1 85 ? 0.329 17.367 -3.142 1.00 81.31 85 TRP A CA 1
ATOM 673 C C . TRP A 1 85 ? -1.198 17.540 -3.020 1.00 81.31 85 TRP A C 1
ATOM 675 O O . TRP A 1 85 ? -1.673 18.432 -2.314 1.00 81.31 85 TRP A O 1
ATOM 685 N N . LEU A 1 86 ? -1.980 16.691 -3.691 1.00 82.81 86 LEU A N 1
ATOM 686 C CA . LEU A 1 86 ? -3.444 16.698 -3.607 1.00 82.81 86 LEU A CA 1
ATOM 687 C C . LEU A 1 86 ? -3.982 15.851 -2.444 1.00 82.81 86 LEU A C 1
ATOM 689 O O . LEU A 1 86 ? -5.155 15.992 -2.069 1.00 82.81 86 LEU A O 1
ATOM 693 N N . GLY A 1 87 ? -3.144 14.964 -1.911 1.00 81.25 87 GLY A N 1
ATOM 694 C CA . GLY A 1 87 ? -3.465 14.000 -0.880 1.00 81.25 87 GLY A CA 1
ATOM 695 C C . GLY A 1 87 ? -3.636 14.618 0.501 1.00 81.25 87 GLY A C 1
ATOM 696 O O . GLY A 1 87 ? -3.943 15.801 0.690 1.00 81.25 87 GLY A O 1
ATOM 697 N N . ASN A 1 88 ? -3.576 13.747 1.485 1.00 85.25 88 ASN A N 1
ATOM 698 C CA . ASN A 1 88 ? -3.600 14.079 2.894 1.00 85.25 88 ASN A CA 1
ATOM 699 C C . ASN A 1 88 ? -2.600 13.163 3.597 1.00 85.25 88 ASN A C 1
ATOM 701 O O . ASN A 1 88 ? -2.061 12.258 2.965 1.00 85.25 88 ASN A O 1
ATOM 705 N N . TYR A 1 89 ? -2.336 13.389 4.880 1.00 83.50 89 TYR A N 1
ATOM 706 C CA . TYR A 1 89 ? -1.200 12.750 5.542 1.00 83.50 89 TYR A CA 1
ATOM 707 C C . TYR A 1 89 ? -1.199 11.222 5.375 1.00 83.50 89 TYR A C 1
ATOM 709 O O . TYR A 1 89 ? -0.180 10.639 5.003 1.00 83.50 89 TYR A O 1
ATOM 717 N N . LEU A 1 90 ? -2.344 10.581 5.610 1.00 85.50 90 LEU A N 1
ATOM 718 C CA . LEU A 1 90 ? -2.456 9.133 5.521 1.00 85.50 90 LEU A CA 1
ATOM 719 C C . LEU A 1 90 ? -2.368 8.608 4.077 1.00 85.50 90 LEU A C 1
ATOM 721 O O . LEU A 1 90 ? -1.692 7.608 3.831 1.00 85.50 90 LEU A O 1
ATOM 725 N N . MET A 1 91 ? -3.007 9.289 3.119 1.00 85.94 91 MET A N 1
ATOM 726 C CA . MET A 1 91 ? -2.890 8.960 1.692 1.00 85.94 91 MET A CA 1
ATOM 727 C C . MET A 1 91 ? -1.453 9.098 1.195 1.00 85.94 91 MET A C 1
ATOM 729 O O . MET A 1 91 ? -0.966 8.237 0.466 1.00 85.94 91 MET A O 1
ATOM 733 N N . ASP A 1 92 ? -0.767 10.159 1.608 1.00 86.62 92 ASP A N 1
ATOM 734 C CA . ASP A 1 92 ? 0.609 10.429 1.212 1.00 86.62 92 ASP A CA 1
ATOM 735 C C . ASP A 1 92 ? 1.535 9.355 1.770 1.00 86.62 92 ASP A C 1
ATOM 737 O O . ASP A 1 92 ? 2.393 8.830 1.061 1.00 86.62 92 ASP A O 1
ATOM 741 N N . PHE A 1 93 ? 1.317 8.966 3.028 1.00 85.44 93 PHE A N 1
ATOM 742 C CA . PHE A 1 93 ? 2.084 7.908 3.666 1.00 85.44 93 PHE A CA 1
ATOM 743 C C . PHE A 1 93 ? 1.891 6.556 2.964 1.00 85.44 93 PHE A C 1
ATOM 745 O O . PHE A 1 93 ? 2.872 5.857 2.707 1.00 85.44 93 PHE A O 1
ATOM 752 N N . LEU A 1 94 ? 0.654 6.225 2.574 1.00 89.00 94 LEU A N 1
ATOM 753 C CA . LEU A 1 94 ? 0.331 5.024 1.801 1.00 89.00 94 LEU A CA 1
ATOM 754 C C . LEU A 1 94 ? 1.005 5.018 0.422 1.00 89.00 94 LEU A C 1
ATOM 756 O O . LEU A 1 94 ? 1.642 4.033 0.048 1.00 89.00 94 LEU A O 1
ATOM 760 N N . LEU A 1 95 ? 0.878 6.115 -0.328 1.00 89.19 95 LEU A N 1
ATOM 761 C CA . LEU A 1 95 ? 1.450 6.250 -1.669 1.00 89.19 95 LEU A CA 1
ATOM 762 C C . LEU A 1 95 ? 2.980 6.183 -1.640 1.00 89.19 95 LEU A C 1
ATOM 764 O O . LEU A 1 95 ? 3.582 5.515 -2.478 1.00 89.19 95 LEU A O 1
ATOM 768 N N . ILE A 1 96 ? 3.615 6.820 -0.654 1.00 87.94 96 ILE A N 1
ATOM 769 C CA . ILE A 1 96 ? 5.066 6.737 -0.459 1.00 87.94 96 ILE A CA 1
ATOM 770 C C . ILE A 1 96 ? 5.475 5.300 -0.118 1.00 87.94 96 ILE A C 1
ATOM 772 O O . ILE A 1 96 ? 6.408 4.785 -0.729 1.00 87.94 96 ILE A O 1
ATOM 776 N N . ALA A 1 97 ? 4.779 4.628 0.808 1.00 87.00 97 ALA A N 1
ATOM 777 C CA . ALA A 1 97 ? 5.087 3.245 1.176 1.00 87.00 97 ALA A CA 1
ATOM 778 C C . ALA A 1 97 ? 4.956 2.287 -0.019 1.00 87.00 97 ALA A C 1
ATOM 780 O O . ALA A 1 97 ? 5.846 1.470 -0.247 1.00 87.00 97 ALA A O 1
ATOM 781 N N . GLY A 1 98 ? 3.902 2.429 -0.829 1.00 88.38 98 GLY A N 1
ATOM 782 C CA . GLY A 1 98 ? 3.765 1.686 -2.083 1.00 88.38 98 GLY A CA 1
ATOM 783 C C . GLY A 1 98 ? 4.898 1.993 -3.065 1.00 88.38 98 GLY A C 1
ATOM 784 O O . GLY A 1 98 ? 5.393 1.094 -3.745 1.00 88.38 98 GLY A O 1
ATOM 785 N N . TYR A 1 99 ? 5.370 3.244 -3.120 1.00 87.62 99 TYR A N 1
ATOM 786 C CA . TYR A 1 99 ? 6.454 3.640 -4.025 1.00 87.62 99 TYR A CA 1
ATOM 787 C C . TYR A 1 99 ? 7.775 2.956 -3.672 1.00 87.62 99 TYR A C 1
ATOM 789 O O . TYR A 1 99 ? 8.546 2.615 -4.566 1.00 87.62 99 TYR A O 1
ATOM 797 N N . PHE A 1 100 ? 8.020 2.665 -2.393 1.00 83.25 100 PHE A N 1
ATOM 798 C CA . PHE A 1 100 ? 9.157 1.834 -1.992 1.00 83.25 100 PHE A CA 1
ATOM 799 C C . PHE A 1 100 ? 9.068 0.409 -2.557 1.00 83.25 100 PHE A C 1
ATOM 801 O O . PHE A 1 100 ? 10.088 -0.117 -3.005 1.00 83.25 100 PHE A O 1
ATOM 808 N N . THR A 1 101 ? 7.872 -0.193 -2.610 1.00 82.56 101 THR A N 1
ATOM 809 C CA . THR A 1 101 ? 7.660 -1.480 -3.298 1.00 82.56 101 THR A CA 1
ATOM 810 C C . THR A 1 101 ? 8.031 -1.374 -4.776 1.00 82.56 101 THR A C 1
ATOM 812 O O . THR A 1 101 ? 8.805 -2.188 -5.275 1.00 82.56 101 THR A O 1
ATOM 815 N N . TYR A 1 102 ? 7.518 -0.347 -5.464 1.00 86.50 102 TYR A N 1
ATOM 816 C CA . TYR A 1 102 ? 7.815 -0.077 -6.875 1.00 86.50 102 TYR A CA 1
ATOM 817 C C . TYR A 1 102 ? 9.323 0.037 -7.131 1.00 86.50 102 TYR A C 1
ATOM 819 O O . TYR A 1 102 ? 9.854 -0.607 -8.036 1.00 86.50 102 TYR A O 1
ATOM 827 N N . LEU A 1 103 ? 10.020 0.824 -6.303 1.00 82.25 103 LEU A N 1
ATOM 828 C CA . LEU A 1 103 ? 11.463 1.018 -6.411 1.00 82.25 103 LEU A CA 1
ATOM 829 C C . LEU A 1 103 ? 12.233 -0.293 -6.256 1.00 82.25 103 LEU A C 1
ATOM 831 O O . LEU A 1 103 ? 13.195 -0.496 -6.987 1.00 82.25 103 LEU A O 1
ATOM 835 N N . GLY A 1 104 ? 11.807 -1.192 -5.363 1.00 78.69 104 GLY A N 1
ATOM 836 C CA . GLY A 1 104 ? 12.414 -2.517 -5.228 1.00 78.69 104 GLY A CA 1
ATOM 837 C C . GLY A 1 104 ? 12.450 -3.277 -6.552 1.00 78.69 104 GLY A C 1
ATOM 838 O O . GLY A 1 104 ? 13.518 -3.681 -7.008 1.00 78.69 104 GLY A O 1
ATOM 839 N N . TYR A 1 105 ? 11.296 -3.402 -7.211 1.00 78.06 105 TYR A N 1
ATOM 840 C CA . TYR A 1 105 ? 11.189 -4.086 -8.503 1.00 78.06 105 TYR A CA 1
ATOM 841 C C . TYR A 1 105 ? 11.970 -3.383 -9.614 1.00 78.06 105 TYR A C 1
ATOM 843 O O . TYR A 1 105 ? 12.654 -4.046 -10.393 1.00 78.06 105 TYR A O 1
ATOM 851 N N . PHE A 1 106 ? 11.932 -2.048 -9.664 1.00 77.62 106 PHE A N 1
ATOM 852 C CA . PHE A 1 106 ? 12.734 -1.290 -10.625 1.00 77.62 106 PHE A CA 1
ATOM 853 C C . PHE A 1 106 ? 14.233 -1.571 -10.456 1.00 77.62 106 PHE A C 1
ATOM 855 O O . PHE A 1 106 ? 14.940 -1.826 -11.430 1.00 77.62 106 PHE A O 1
ATOM 862 N N . VAL A 1 107 ? 14.713 -1.576 -9.212 1.00 75.06 107 VAL A N 1
ATOM 863 C CA . VAL A 1 107 ? 16.115 -1.840 -8.896 1.00 75.06 107 VAL A CA 1
ATOM 864 C C . VAL A 1 107 ? 16.519 -3.271 -9.278 1.00 75.06 107 VAL A C 1
ATOM 866 O O . VAL A 1 107 ? 17.605 -3.461 -9.821 1.00 75.06 107 VAL A O 1
ATOM 869 N N . ALA A 1 108 ? 15.655 -4.271 -9.084 1.00 69.75 108 ALA A N 1
ATOM 870 C CA . ALA A 1 108 ? 15.917 -5.634 -9.559 1.00 69.75 108 ALA A CA 1
ATOM 871 C C . ALA A 1 108 ? 16.081 -5.720 -11.089 1.00 69.75 108 ALA A C 1
ATOM 873 O O . ALA A 1 108 ? 16.992 -6.402 -11.563 1.00 69.75 108 ALA A O 1
ATOM 874 N N . GLY A 1 109 ? 15.282 -4.966 -11.854 1.00 67.75 109 GLY A N 1
ATOM 875 C CA . GLY A 1 109 ? 15.466 -4.830 -13.305 1.00 67.75 109 GLY A CA 1
ATOM 876 C C . GLY A 1 109 ? 16.842 -4.268 -13.673 1.00 67.75 109 GLY A C 1
ATOM 877 O O . GLY A 1 109 ? 17.559 -4.844 -14.489 1.00 67.75 109 GLY A O 1
ATOM 878 N N . VAL A 1 110 ? 17.275 -3.210 -12.982 1.00 64.69 110 VAL A N 1
ATOM 879 C CA . VAL A 1 110 ? 18.600 -2.597 -13.190 1.00 64.69 110 VAL A CA 1
ATOM 880 C C . VAL A 1 110 ? 19.748 -3.573 -12.889 1.00 64.69 110 VAL A C 1
ATOM 882 O O . VAL A 1 110 ? 20.779 -3.531 -13.559 1.00 64.69 110 VAL A O 1
ATOM 885 N N . TYR A 1 111 ? 19.579 -4.471 -11.913 1.00 66.25 111 TYR A N 1
ATOM 886 C CA . TYR A 1 111 ? 20.581 -5.481 -11.549 1.00 66.25 111 TYR A CA 1
ATOM 887 C C . TYR A 1 111 ? 20.458 -6.810 -12.320 1.00 66.25 111 TYR A C 1
ATOM 889 O O . TYR A 1 111 ? 21.181 -7.760 -12.018 1.00 66.25 111 TYR A O 1
ATOM 897 N N . GLY A 1 112 ? 19.625 -6.861 -13.366 1.00 61.59 112 GLY A N 1
ATOM 898 C CA . GLY A 1 112 ? 19.693 -7.886 -14.410 1.00 61.59 112 GLY A CA 1
ATOM 899 C C . GLY A 1 112 ? 18.857 -9.146 -14.185 1.00 61.59 112 GLY A C 1
ATOM 900 O O . GLY A 1 112 ? 19.097 -10.143 -14.864 1.00 61.59 112 GLY A O 1
ATOM 901 N N . THR A 1 113 ? 17.880 -9.136 -13.273 1.00 67.75 113 THR A N 1
ATOM 902 C CA . THR A 1 113 ? 16.938 -10.265 -13.126 1.00 67.75 113 THR A CA 1
ATOM 903 C C . THR A 1 113 ? 15.767 -10.196 -14.111 1.00 67.75 113 THR A C 1
ATOM 905 O O . THR A 1 113 ? 15.163 -11.224 -14.408 1.00 67.75 113 THR A O 1
ATOM 908 N N . MET A 1 114 ? 15.466 -9.007 -14.646 1.00 74.50 114 MET A N 1
ATOM 909 C CA . MET A 1 114 ? 14.418 -8.742 -15.639 1.00 74.50 114 MET A CA 1
ATOM 910 C C . MET A 1 114 ? 14.849 -7.601 -16.565 1.00 74.50 114 MET A C 1
ATOM 912 O O . MET A 1 114 ? 15.674 -6.776 -16.178 1.00 74.50 114 MET A O 1
ATOM 916 N N . ASP A 1 115 ? 14.280 -7.509 -17.771 1.00 81.06 115 ASP A N 1
ATOM 917 C CA . ASP A 1 115 ? 14.444 -6.296 -18.575 1.00 81.06 115 ASP A CA 1
ATOM 918 C C . ASP A 1 115 ? 13.768 -5.096 -17.887 1.00 81.06 115 ASP A C 1
ATOM 920 O O . ASP A 1 115 ? 12.748 -5.238 -17.206 1.00 81.06 115 ASP A O 1
ATOM 924 N N . ASN A 1 116 ? 14.339 -3.902 -18.057 1.00 82.00 116 ASN A N 1
ATOM 925 C CA . ASN A 1 116 ? 13.902 -2.697 -17.348 1.00 82.00 116 ASN A CA 1
ATOM 926 C C . ASN A 1 116 ? 12.424 -2.354 -17.580 1.00 82.00 116 ASN A C 1
ATOM 928 O O . ASN A 1 116 ? 11.743 -1.916 -16.653 1.00 82.00 116 ASN A O 1
ATOM 932 N N . LEU A 1 117 ? 11.916 -2.542 -18.801 1.00 84.25 117 LEU A N 1
ATOM 933 C CA . LEU A 1 117 ? 10.535 -2.208 -19.131 1.00 84.25 117 LEU A CA 1
ATOM 934 C C . LEU A 1 117 ? 9.563 -3.162 -18.430 1.00 84.25 117 LEU A C 1
ATOM 936 O O . LEU A 1 117 ? 8.557 -2.717 -17.873 1.00 84.25 117 LEU A O 1
ATOM 940 N N . THR A 1 118 ? 9.869 -4.460 -18.417 1.00 85.25 118 THR A N 1
ATOM 941 C CA . THR A 1 118 ? 9.117 -5.456 -17.648 1.00 85.25 118 THR A CA 1
ATOM 942 C C . THR A 1 118 ? 9.183 -5.150 -16.155 1.00 85.25 118 THR A C 1
ATOM 944 O O . THR A 1 118 ? 8.137 -5.105 -15.512 1.00 85.25 118 THR A O 1
ATOM 947 N N . ALA A 1 119 ? 10.361 -4.829 -15.613 1.00 82.50 119 ALA A N 1
ATOM 948 C CA . ALA A 1 119 ? 10.524 -4.471 -14.203 1.00 82.50 119 ALA A CA 1
ATOM 949 C C . ALA A 1 119 ? 9.685 -3.244 -13.796 1.00 82.50 119 ALA A C 1
ATOM 951 O O . ALA A 1 119 ? 9.050 -3.252 -12.742 1.00 82.50 119 ALA A O 1
ATOM 952 N N . ILE A 1 120 ? 9.614 -2.215 -14.650 1.00 84.69 120 ILE A N 1
ATOM 953 C CA . ILE A 1 120 ? 8.754 -1.037 -14.438 1.00 84.69 120 ILE A CA 1
ATOM 954 C C . ILE A 1 120 ? 7.277 -1.432 -14.419 1.00 84.69 120 ILE A C 1
ATOM 956 O O . ILE A 1 120 ? 6.537 -1.008 -13.532 1.00 84.69 120 ILE A O 1
ATOM 960 N N . LYS A 1 121 ? 6.831 -2.245 -15.384 1.00 86.88 121 LYS A N 1
ATOM 961 C CA . LYS A 1 121 ? 5.429 -2.679 -15.469 1.00 86.88 121 LYS A CA 1
ATOM 962 C C . LYS A 1 121 ? 5.024 -3.532 -14.267 1.00 86.88 121 LYS A C 1
ATOM 964 O O . LYS A 1 121 ? 3.973 -3.281 -13.682 1.00 86.88 121 LYS A O 1
ATOM 969 N N . VAL A 1 122 ? 5.865 -4.488 -13.878 1.00 85.88 122 VAL A N 1
ATOM 970 C CA . VAL A 1 122 ? 5.646 -5.367 -12.722 1.00 85.88 122 VAL A CA 1
ATOM 971 C C . VAL A 1 122 ? 5.663 -4.563 -11.424 1.00 85.88 122 VAL A C 1
ATOM 973 O O . VAL A 1 122 ? 4.729 -4.646 -10.628 1.00 85.88 122 VAL A O 1
ATOM 976 N N . GLY A 1 123 ? 6.662 -3.696 -11.234 1.00 85.31 123 GLY A N 1
ATOM 977 C CA . GLY A 1 123 ? 6.722 -2.803 -10.079 1.00 85.31 123 GLY A CA 1
ATOM 978 C C . GLY A 1 123 ? 5.488 -1.908 -9.978 1.00 85.31 123 GLY A C 1
ATOM 979 O O . GLY A 1 123 ? 4.926 -1.742 -8.893 1.00 85.31 123 GLY A O 1
ATOM 980 N N . PHE A 1 124 ? 5.024 -1.362 -11.107 1.00 86.50 124 PHE A N 1
ATOM 981 C CA . PHE A 1 124 ? 3.805 -0.556 -11.163 1.00 86.50 124 PHE A CA 1
ATOM 982 C C . PHE A 1 124 ? 2.563 -1.372 -10.788 1.00 86.50 124 PHE A C 1
ATOM 984 O O . PHE A 1 124 ? 1.728 -0.889 -10.026 1.00 86.50 124 PHE A O 1
ATOM 991 N N . GLN A 1 125 ? 2.447 -2.613 -11.264 1.00 88.75 125 GLN A N 1
ATOM 992 C CA . GLN A 1 125 ? 1.342 -3.503 -10.905 1.00 88.75 125 GLN A CA 1
ATOM 993 C C . GLN A 1 125 ? 1.317 -3.804 -9.408 1.00 88.75 125 GLN A C 1
ATOM 995 O O . GLN A 1 125 ? 0.265 -3.655 -8.791 1.00 88.75 125 GLN A O 1
ATOM 1000 N N . TYR A 1 126 ? 2.452 -4.168 -8.805 1.00 85.56 126 TYR A N 1
ATOM 1001 C CA . TYR A 1 126 ? 2.513 -4.442 -7.367 1.00 85.56 126 TYR A CA 1
ATOM 1002 C C . TYR A 1 126 ? 2.212 -3.205 -6.523 1.00 85.56 126 TYR A C 1
ATOM 1004 O O . TYR A 1 126 ? 1.466 -3.311 -5.550 1.00 85.56 126 TYR A O 1
ATOM 1012 N N . PHE A 1 127 ? 2.713 -2.027 -6.916 1.00 88.06 127 PHE A N 1
ATOM 1013 C CA . PHE A 1 127 ? 2.304 -0.766 -6.296 1.00 88.06 127 PHE A CA 1
ATOM 1014 C C . PHE A 1 127 ? 0.787 -0.603 -6.373 1.00 88.06 127 PHE A C 1
ATOM 1016 O O . PHE A 1 127 ? 0.121 -0.384 -5.361 1.00 88.06 127 PHE A O 1
ATOM 1023 N N . PHE A 1 128 ? 0.235 -0.691 -7.586 1.00 87.19 128 PHE A N 1
ATOM 1024 C CA . PHE A 1 128 ? -1.162 -0.373 -7.852 1.00 87.19 128 PHE A CA 1
ATOM 1025 C C . PHE A 1 128 ? -2.091 -1.316 -7.098 1.00 87.19 128 PHE A C 1
ATOM 1027 O O . PHE A 1 128 ? -3.018 -0.870 -6.424 1.00 87.19 128 PHE A O 1
ATOM 1034 N N . VAL A 1 129 ? -1.815 -2.616 -7.180 1.00 89.50 129 VAL A N 1
ATOM 1035 C CA . VAL A 1 129 ? -2.564 -3.661 -6.485 1.00 89.50 129 VAL A CA 1
ATOM 1036 C C . VAL A 1 129 ? -2.405 -3.520 -4.976 1.00 89.50 129 VAL A C 1
ATOM 1038 O O . VAL A 1 129 ? -3.394 -3.660 -4.265 1.00 89.50 129 VAL A O 1
ATOM 1041 N N . GLY A 1 130 ? -1.213 -3.182 -4.477 1.00 88.31 130 GLY A N 1
ATOM 1042 C CA . GLY A 1 130 ? -0.976 -2.937 -3.055 1.00 88.31 130 GLY A CA 1
ATOM 1043 C C . GLY A 1 130 ? -1.830 -1.793 -2.508 1.00 88.31 130 GLY A C 1
ATOM 1044 O O . GLY A 1 130 ? -2.515 -1.963 -1.500 1.00 88.31 130 GLY A O 1
ATOM 1045 N N . VAL A 1 131 ? -1.862 -0.649 -3.197 1.00 88.50 131 VAL A N 1
ATOM 1046 C CA . VAL A 1 131 ? -2.696 0.490 -2.783 1.00 88.50 131 VAL A CA 1
ATOM 1047 C C . VAL A 1 131 ? -4.186 0.186 -2.974 1.00 88.50 131 VAL A C 1
ATOM 1049 O O . VAL A 1 131 ? -4.983 0.465 -2.082 1.00 88.50 131 VAL A O 1
ATOM 1052 N N . PHE A 1 132 ? -4.582 -0.439 -4.087 1.00 89.94 132 PHE A N 1
ATOM 1053 C CA . PHE A 1 132 ? -5.966 -0.868 -4.319 1.00 89.94 132 PHE A CA 1
ATOM 1054 C C . PHE A 1 132 ? -6.463 -1.822 -3.229 1.00 89.94 132 PHE A C 1
ATOM 1056 O O . PHE A 1 132 ? -7.580 -1.661 -2.732 1.00 89.94 132 PHE A O 1
ATOM 1063 N N . LEU A 1 133 ? -5.625 -2.780 -2.823 1.00 91.31 133 LEU A N 1
ATOM 1064 C CA . LEU A 1 133 ? -5.936 -3.733 -1.768 1.00 91.31 133 LEU A CA 1
ATOM 1065 C C . LEU A 1 133 ? -6.286 -3.006 -0.469 1.00 91.31 133 LEU A C 1
ATOM 1067 O O . LEU A 1 133 ? -7.215 -3.439 0.197 1.00 91.31 133 LEU A O 1
ATOM 1071 N N . VAL A 1 134 ? -5.631 -1.887 -0.134 1.00 92.38 134 VAL A N 1
ATOM 1072 C CA . VAL A 1 134 ? -5.997 -1.084 1.046 1.00 92.38 134 VAL A CA 1
ATOM 1073 C C . VAL A 1 134 ? -7.423 -0.574 0.947 1.00 92.38 134 VAL A C 1
ATOM 1075 O O . VAL A 1 134 ? -8.219 -0.841 1.839 1.00 92.38 134 VAL A O 1
ATOM 1078 N N . PHE A 1 135 ? -7.772 0.108 -0.143 1.00 91.38 135 PHE A N 1
ATOM 1079 C CA . PHE A 1 135 ? -9.123 0.644 -0.331 1.00 91.38 135 PHE A CA 1
ATOM 1080 C C . PHE A 1 135 ? -10.182 -0.452 -0.287 1.00 91.38 135 PHE A C 1
ATOM 1082 O O . PHE A 1 135 ? -11.206 -0.313 0.386 1.00 91.38 135 PHE A O 1
ATOM 1089 N N . LEU A 1 136 ? -9.916 -1.557 -0.982 1.00 93.38 136 LEU A N 1
ATOM 1090 C CA . LEU A 1 136 ? -10.812 -2.697 -1.005 1.00 93.38 136 LEU A CA 1
ATOM 1091 C C . LEU A 1 136 ? -10.966 -3.301 0.392 1.00 93.38 136 LEU A C 1
ATOM 1093 O O . LEU A 1 136 ? -12.085 -3.510 0.842 1.00 93.38 136 LEU A O 1
ATOM 1097 N N . MET A 1 137 ? -9.864 -3.540 1.098 1.00 93.62 137 MET A N 1
ATOM 1098 C CA . MET A 1 137 ? -9.875 -4.057 2.464 1.00 93.62 137 MET A CA 1
ATOM 1099 C C . MET A 1 137 ? -10.628 -3.125 3.407 1.00 93.62 137 MET A C 1
ATOM 1101 O O . MET A 1 137 ? -11.465 -3.597 4.164 1.00 93.62 137 MET A O 1
ATOM 1105 N N . SER A 1 138 ? -10.419 -1.811 3.320 1.00 94.00 138 SER A N 1
ATOM 1106 C CA . SER A 1 138 ? -11.151 -0.828 4.127 1.00 94.00 138 SER A CA 1
ATOM 1107 C C . SER A 1 138 ? -12.656 -0.890 3.872 1.00 94.00 138 SER A C 1
ATOM 1109 O O . SER A 1 138 ? -13.449 -0.883 4.810 1.00 94.00 138 SER A O 1
ATOM 1111 N N . TYR A 1 139 ? -13.059 -1.022 2.607 1.00 93.00 139 TYR A N 1
ATOM 1112 C CA . TYR A 1 139 ? -14.462 -1.198 2.246 1.00 93.00 139 TYR A CA 1
ATOM 1113 C C . TYR A 1 139 ? -15.028 -2.528 2.769 1.00 93.00 139 TYR A C 1
ATOM 1115 O O . TYR A 1 139 ? -16.117 -2.567 3.338 1.00 93.00 139 TYR A O 1
ATOM 1123 N N . LEU A 1 140 ? -14.279 -3.624 2.627 1.00 93.88 140 LEU A N 1
ATOM 1124 C CA . LEU A 1 140 ? -14.680 -4.941 3.118 1.00 93.88 140 LEU A CA 1
ATOM 1125 C C . LEU A 1 140 ? -14.779 -4.977 4.645 1.00 93.88 140 LEU A C 1
ATOM 1127 O O . LEU A 1 140 ? -15.699 -5.597 5.166 1.00 93.88 140 LEU A O 1
ATOM 1131 N N . LEU A 1 141 ? -13.887 -4.298 5.369 1.00 94.38 141 LEU A N 1
ATOM 1132 C CA . LEU A 1 141 ? -13.970 -4.170 6.824 1.00 94.38 141 LEU A CA 1
ATOM 1133 C C . LEU A 1 141 ? -15.247 -3.452 7.247 1.00 94.38 141 LEU A C 1
ATOM 1135 O O . LEU A 1 141 ? -15.948 -3.945 8.127 1.00 94.38 141 LEU A O 1
ATOM 1139 N N . MET A 1 142 ? -15.596 -2.349 6.591 1.00 93.88 142 MET A N 1
ATOM 1140 C CA . MET A 1 142 ? -16.856 -1.642 6.825 1.00 93.88 142 MET A CA 1
ATOM 1141 C C . MET A 1 142 ? -18.067 -2.561 6.584 1.00 93.88 142 MET A C 1
ATOM 1143 O O . MET A 1 142 ? -18.946 -2.678 7.436 1.00 93.88 142 MET A O 1
ATOM 1147 N N . VAL A 1 143 ? -18.087 -3.307 5.475 1.00 93.31 143 VAL A N 1
ATOM 1148 C CA . VAL A 1 143 ? -19.190 -4.230 5.153 1.00 93.31 143 VAL A CA 1
ATOM 1149 C C . VAL A 1 143 ? -19.267 -5.406 6.136 1.00 93.31 143 VAL A C 1
ATOM 1151 O O . VAL A 1 143 ? -20.339 -5.705 6.667 1.00 93.31 143 VAL A O 1
ATOM 1154 N N . PHE A 1 144 ? -18.151 -6.083 6.411 1.00 92.69 144 PHE A N 1
ATOM 1155 C CA . PHE A 1 144 ? -18.123 -7.284 7.253 1.00 92.69 144 PHE A CA 1
ATOM 1156 C C . PHE A 1 144 ? -18.234 -6.979 8.749 1.00 92.69 144 PHE A C 1
ATOM 1158 O O . PHE A 1 144 ? -18.755 -7.812 9.492 1.00 92.69 144 PHE A O 1
ATOM 1165 N N . SER A 1 145 ? -17.839 -5.781 9.188 1.00 89.25 145 SER A N 1
ATOM 1166 C CA . SER A 1 145 ? -18.151 -5.270 10.531 1.00 89.25 145 SER A CA 1
ATOM 1167 C C . SER A 1 145 ? -19.614 -4.842 10.681 1.00 89.25 145 SER A C 1
ATOM 1169 O O . SER A 1 145 ? -20.009 -4.402 11.753 1.00 89.25 145 SER A O 1
ATOM 1171 N N . ARG A 1 146 ? -20.442 -4.994 9.634 1.00 86.81 146 ARG A N 1
ATOM 1172 C CA . ARG A 1 146 ? -21.845 -4.555 9.601 1.00 86.81 146 ARG A CA 1
ATOM 1173 C C . ARG A 1 146 ? -21.995 -3.055 9.853 1.00 86.81 146 ARG A C 1
ATOM 1175 O O . ARG A 1 146 ? -22.968 -2.644 10.479 1.00 86.81 146 ARG A O 1
ATOM 1182 N N . TRP A 1 147 ? -21.066 -2.263 9.322 1.00 86.19 147 TRP A N 1
ATOM 1183 C CA . TRP A 1 147 ? -21.050 -0.804 9.447 1.00 86.19 147 TRP A CA 1
ATOM 1184 C C . TRP A 1 147 ? -20.856 -0.309 10.887 1.00 86.19 147 TRP A C 1
ATOM 1186 O O . TRP A 1 147 ? -21.209 0.824 11.200 1.00 86.19 147 TRP A O 1
ATOM 1196 N N . GLU A 1 148 ? -20.290 -1.149 11.764 1.00 86.00 148 GLU A N 1
ATOM 1197 C CA . GLU A 1 148 ? -19.775 -0.711 13.071 1.00 86.00 148 GLU A CA 1
ATOM 1198 C C . GLU A 1 148 ? -18.540 0.180 12.904 1.00 86.00 148 GLU A C 1
ATOM 1200 O O . GLU A 1 148 ? -18.317 1.072 13.714 1.00 86.00 148 GLU A O 1
ATOM 1205 N N . LEU A 1 149 ? -17.778 -0.048 11.830 1.00 89.00 149 LEU A N 1
ATOM 1206 C CA . LEU A 1 149 ? -16.719 0.831 11.354 1.00 89.00 149 LEU A CA 1
ATOM 1207 C C . LEU A 1 149 ? -17.232 1.648 10.173 1.00 89.00 149 LEU A C 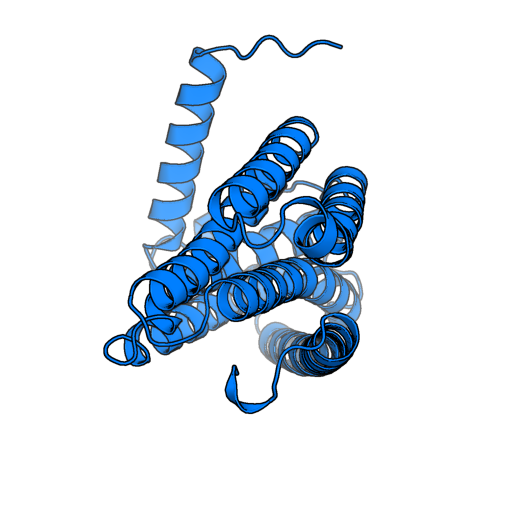1
ATOM 1209 O O . LEU A 1 149 ? -17.811 1.078 9.246 1.00 89.00 149 LEU A O 1
ATOM 1213 N N . ASP A 1 150 ? -16.951 2.946 10.154 1.00 90.94 150 ASP A N 1
ATOM 1214 C CA . ASP A 1 150 ? -17.101 3.751 8.945 1.00 90.94 150 ASP A CA 1
ATOM 1215 C C . ASP A 1 150 ? -15.851 3.646 8.049 1.00 90.94 150 ASP A C 1
ATOM 1217 O O . ASP A 1 150 ? -14.857 2.978 8.369 1.00 90.94 150 ASP A O 1
ATOM 1221 N N . PHE A 1 151 ? -15.896 4.282 6.879 1.00 88.88 151 PHE A N 1
ATOM 1222 C CA . PHE A 1 151 ? -14.755 4.286 5.966 1.00 88.88 151 PHE A CA 1
ATOM 1223 C C . PHE A 1 151 ? -13.595 5.155 6.480 1.00 88.88 151 PHE A C 1
ATOM 1225 O O .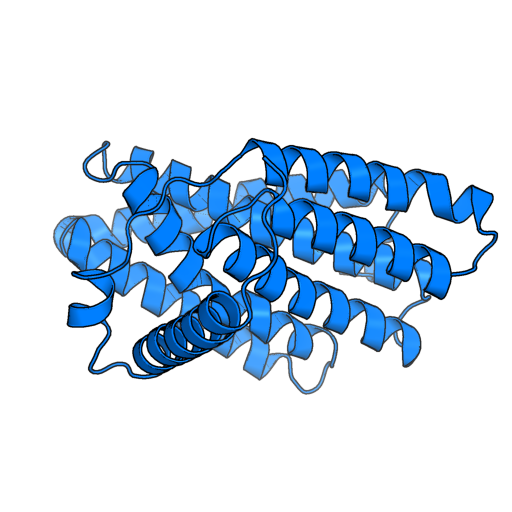 PHE A 1 151 ? -12.438 4.816 6.233 1.00 88.88 151 PHE A O 1
ATOM 1232 N N . GLY A 1 152 ? -13.890 6.230 7.221 1.00 88.88 152 GLY A N 1
ATOM 1233 C CA . GLY A 1 152 ? -12.899 7.126 7.828 1.00 88.88 152 GLY A CA 1
ATOM 1234 C C . GLY A 1 152 ? -12.088 6.483 8.957 1.00 88.88 152 GLY A C 1
ATOM 1235 O O . GLY A 1 152 ? -10.996 6.953 9.268 1.00 88.88 152 GLY A O 1
ATOM 1236 N N . GLU A 1 153 ? -12.580 5.384 9.525 1.00 91.06 153 GLU A N 1
ATOM 1237 C CA . GLU A 1 153 ? -11.919 4.550 10.525 1.00 91.06 153 GLU A CA 1
ATOM 1238 C C . GLU A 1 153 ? -11.300 3.295 9.906 1.00 91.06 153 GLU A C 1
ATOM 1240 O O . GLU A 1 153 ? -10.147 2.956 10.191 1.00 91.06 153 GLU A O 1
ATOM 1245 N N . SER A 1 154 ? -12.021 2.636 8.994 1.00 93.19 154 SER A N 1
ATOM 1246 C CA . SER A 1 154 ? -11.530 1.438 8.302 1.00 93.19 154 SER A CA 1
ATOM 1247 C C . SER A 1 154 ? -10.298 1.731 7.441 1.00 93.19 154 SER A C 1
ATOM 1249 O O . SER A 1 154 ? -9.397 0.890 7.345 1.00 93.19 154 SER A O 1
ATOM 1251 N N . PHE A 1 155 ? -10.240 2.915 6.822 1.00 93.06 155 PHE A N 1
ATOM 1252 C CA . PHE A 1 155 ? -9.141 3.310 5.945 1.00 93.06 155 PHE A CA 1
ATOM 1253 C C . PHE A 1 155 ? -7.804 3.513 6.677 1.00 93.06 155 PHE A C 1
ATOM 1255 O O . PHE A 1 155 ? -6.837 2.833 6.313 1.00 93.06 155 PHE A O 1
ATOM 1262 N N . PRO A 1 156 ? -7.712 4.338 7.738 1.00 93.00 156 PRO A N 1
ATOM 1263 C CA . PRO A 1 156 ? -6.521 4.407 8.587 1.00 93.00 156 PRO A CA 1
ATOM 1264 C C . PRO A 1 156 ? -6.100 3.065 9.152 1.00 93.00 156 PRO A C 1
ATOM 1266 O O . PRO A 1 156 ? -4.924 2.713 9.065 1.00 93.00 156 PRO A O 1
ATOM 1269 N N . LEU A 1 157 ? -7.054 2.287 9.664 1.00 94.50 157 LEU A N 1
ATOM 1270 C CA . LEU A 1 157 ? -6.778 0.978 10.244 1.00 94.50 157 LEU A CA 1
ATOM 1271 C C . LEU A 1 157 ? -6.079 0.065 9.233 1.00 94.50 157 LEU A C 1
ATOM 1273 O O . LEU A 1 157 ? -5.036 -0.522 9.531 1.00 94.50 157 LEU A O 1
ATOM 1277 N N . THR A 1 158 ? -6.621 -0.016 8.019 1.00 94.44 158 THR A N 1
ATOM 1278 C CA . THR A 1 158 ? -6.040 -0.829 6.946 1.00 94.44 158 THR A CA 1
ATOM 1279 C C . THR A 1 158 ? -4.689 -0.279 6.500 1.00 94.44 158 THR A C 1
ATOM 1281 O O . THR A 1 158 ? -3.733 -1.039 6.354 1.00 94.44 158 THR A O 1
ATOM 1284 N N . THR A 1 159 ? -4.597 1.039 6.314 1.00 93.44 159 THR A N 1
ATOM 1285 C CA . THR A 1 159 ? -3.385 1.713 5.839 1.00 93.44 159 THR A CA 1
ATOM 1286 C C . THR A 1 159 ? -2.219 1.462 6.785 1.00 93.44 159 THR A C 1
ATOM 1288 O O . THR A 1 159 ? -1.203 0.913 6.369 1.00 93.44 159 THR A O 1
ATOM 1291 N N . TYR A 1 160 ? -2.376 1.771 8.073 1.00 92.56 160 TYR A N 1
ATOM 1292 C CA . TYR A 1 160 ? -1.321 1.561 9.064 1.00 92.56 160 TYR A CA 1
ATOM 1293 C C . TYR A 1 160 ? -0.908 0.093 9.184 1.00 92.56 160 TYR A C 1
ATOM 1295 O O . TYR A 1 160 ? 0.270 -0.204 9.378 1.00 92.56 160 TYR A O 1
ATOM 1303 N N . SER A 1 161 ? -1.862 -0.823 9.021 1.00 93.44 161 SER A N 1
ATOM 1304 C CA . SER A 1 161 ? -1.586 -2.253 9.099 1.00 93.44 161 SER A CA 1
ATOM 1305 C C . SER A 1 161 ? -0.794 -2.768 7.902 1.00 93.44 161 SER A C 1
ATOM 1307 O O . SER A 1 161 ? 0.014 -3.667 8.082 1.00 93.44 161 SER A O 1
ATOM 1309 N N . ILE A 1 162 ? -0.984 -2.223 6.695 1.00 90.62 162 ILE A N 1
ATOM 1310 C CA . ILE A 1 162 ? -0.349 -2.759 5.480 1.00 90.62 162 ILE A CA 1
ATOM 1311 C C . ILE A 1 162 ? 1.031 -2.167 5.178 1.00 90.62 162 ILE A C 1
ATOM 1313 O O . ILE A 1 162 ? 1.786 -2.736 4.390 1.00 90.62 162 ILE A O 1
ATOM 1317 N N . ILE A 1 163 ? 1.360 -1.016 5.771 1.00 89.50 163 ILE A N 1
ATOM 1318 C CA . ILE A 1 163 ? 2.610 -0.290 5.503 1.00 89.50 163 ILE A CA 1
ATOM 1319 C C . ILE A 1 163 ? 3.851 -1.168 5.665 1.00 89.50 163 ILE A C 1
ATOM 1321 O O . ILE A 1 163 ? 4.693 -1.136 4.767 1.00 89.50 163 ILE A O 1
ATOM 1325 N N . PRO A 1 164 ? 3.987 -1.987 6.727 1.00 87.88 164 PRO A N 1
ATOM 1326 C CA . PRO A 1 164 ? 5.125 -2.890 6.844 1.00 87.88 164 PRO A CA 1
ATOM 1327 C C . PRO A 1 164 ? 5.234 -3.839 5.644 1.00 87.88 164 PRO A C 1
ATOM 1329 O O . PRO A 1 164 ? 6.327 -4.026 5.122 1.00 87.88 164 PRO A O 1
ATOM 1332 N N . GLY A 1 165 ? 4.113 -4.380 5.158 1.00 87.69 165 GLY A N 1
ATOM 1333 C CA . GLY A 1 165 ? 4.054 -5.224 3.963 1.00 87.69 165 GLY A CA 1
ATOM 1334 C C . GLY A 1 165 ? 4.491 -4.500 2.688 1.00 87.69 165 GLY A C 1
ATOM 1335 O O . GLY A 1 165 ? 5.294 -5.041 1.932 1.00 87.69 165 GLY A O 1
ATOM 1336 N N . LEU A 1 166 ? 4.027 -3.263 2.475 1.00 87.19 166 LEU A N 1
ATOM 1337 C CA . LEU A 1 166 ? 4.432 -2.443 1.325 1.00 87.19 166 LEU A CA 1
ATOM 1338 C C . LEU A 1 166 ? 5.933 -2.117 1.370 1.00 87.19 166 LEU A C 1
ATOM 1340 O O . LEU A 1 166 ? 6.653 -2.336 0.395 1.00 87.19 166 LEU A O 1
ATOM 1344 N N . LEU A 1 167 ? 6.443 -1.690 2.527 1.00 83.69 167 LEU A N 1
ATOM 1345 C CA . LEU A 1 167 ? 7.877 -1.459 2.719 1.00 83.69 167 LEU A CA 1
ATOM 1346 C C . LEU A 1 167 ? 8.685 -2.745 2.506 1.00 83.69 167 LEU A C 1
ATOM 1348 O O . LEU A 1 167 ? 9.743 -2.710 1.884 1.00 83.69 167 LEU A O 1
ATOM 1352 N N . GLY A 1 168 ? 8.157 -3.883 2.961 1.00 77.69 168 GLY A N 1
ATOM 1353 C CA . GLY A 1 168 ? 8.749 -5.203 2.772 1.00 77.69 168 GLY A CA 1
ATOM 1354 C C . GLY A 1 168 ? 8.891 -5.614 1.305 1.00 77.69 168 GLY A C 1
ATOM 1355 O O . GLY A 1 168 ? 9.780 -6.393 0.981 1.00 77.69 168 GLY A O 1
ATOM 1356 N N . GLY A 1 169 ? 8.089 -5.047 0.400 1.00 72.88 169 GLY A N 1
ATOM 1357 C CA . GLY A 1 169 ? 8.164 -5.316 -1.035 1.00 72.88 169 GLY A CA 1
ATOM 1358 C C . GLY A 1 169 ? 9.519 -4.982 -1.674 1.00 72.88 169 GLY A C 1
ATOM 1359 O O . GLY A 1 169 ? 9.885 -5.605 -2.667 1.00 72.88 169 GLY A O 1
ATOM 1360 N N . ILE A 1 170 ? 10.320 -4.094 -1.067 1.00 75.06 170 ILE A N 1
ATOM 1361 C CA . ILE A 1 170 ? 11.704 -3.847 -1.507 1.00 75.06 170 ILE A CA 1
ATOM 1362 C C . ILE A 1 170 ? 12.586 -5.102 -1.406 1.00 75.06 170 ILE A C 1
ATOM 1364 O O . ILE A 1 170 ? 13.520 -5.275 -2.183 1.00 75.06 170 ILE A O 1
ATOM 1368 N N . PHE A 1 171 ? 12.264 -5.996 -0.469 1.00 74.31 171 PHE A N 1
ATOM 1369 C CA . PHE A 1 171 ? 12.968 -7.251 -0.227 1.00 74.31 171 PHE A CA 1
ATOM 1370 C C . PHE A 1 171 ? 12.444 -8.402 -1.089 1.00 74.31 171 PHE A C 1
ATOM 1372 O O . PHE A 1 171 ? 13.124 -9.416 -1.217 1.00 74.31 171 PHE A O 1
ATOM 1379 N N . ALA A 1 172 ? 11.259 -8.275 -1.690 1.00 64.12 172 ALA A N 1
ATOM 1380 C CA . ALA A 1 172 ? 10.745 -9.286 -2.615 1.00 64.12 172 ALA A CA 1
ATOM 1381 C C . ALA A 1 172 ? 11.550 -9.292 -3.925 1.00 64.12 172 ALA A C 1
ATOM 1383 O O . ALA A 1 172 ? 11.723 -10.333 -4.550 1.00 64.12 172 ALA A O 1
ATOM 1384 N N . ALA A 1 173 ? 12.111 -8.136 -4.284 1.00 60.62 173 ALA A N 1
ATOM 1385 C CA . ALA A 1 173 ? 12.939 -7.938 -5.466 1.00 60.62 173 ALA A CA 1
ATOM 1386 C C . ALA A 1 173 ? 14.305 -8.658 -5.401 1.00 60.62 173 ALA A C 1
ATOM 1388 O O . ALA A 1 173 ? 14.947 -8.871 -6.430 1.00 60.62 173 ALA A O 1
ATOM 1389 N N . TYR A 1 174 ? 14.740 -9.066 -4.204 1.00 63.69 174 TYR A N 1
ATOM 1390 C CA . TYR A 1 174 ? 15.985 -9.797 -3.982 1.00 63.69 174 TYR A CA 1
ATOM 1391 C C . TYR A 1 174 ? 15.664 -11.202 -3.464 1.00 63.69 174 TYR A C 1
ATOM 1393 O O . TYR A 1 174 ? 15.124 -11.367 -2.370 1.00 63.69 174 TYR A O 1
ATOM 1401 N N . GLY A 1 175 ? 16.019 -12.236 -4.234 1.00 59.44 175 GLY A N 1
ATOM 1402 C CA . GLY A 1 175 ? 15.663 -13.627 -3.916 1.00 59.44 175 GLY A CA 1
ATOM 1403 C C . GLY A 1 175 ? 16.142 -14.116 -2.538 1.00 59.44 175 GLY A C 1
ATOM 1404 O O . GLY A 1 175 ? 15.514 -14.988 -1.943 1.00 59.44 175 GLY A O 1
ATOM 1405 N N . GLU A 1 176 ? 17.196 -13.514 -1.980 1.00 60.22 176 GLU A N 1
ATOM 1406 C CA . GLU A 1 176 ? 17.737 -13.846 -0.652 1.00 60.22 176 GLU A CA 1
ATOM 1407 C C . GLU A 1 176 ? 16.905 -13.286 0.516 1.00 60.22 176 GLU A C 1
ATOM 1409 O O . GLU A 1 176 ? 17.065 -13.717 1.658 1.00 60.22 176 GLU A O 1
ATOM 1414 N N . THR A 1 177 ? 15.981 -12.356 0.254 1.00 71.62 177 THR A N 1
ATOM 1415 C CA . THR A 1 177 ? 15.201 -11.658 1.289 1.00 71.62 177 THR A CA 1
ATOM 1416 C C . THR A 1 177 ? 13.695 -11.930 1.221 1.00 71.62 177 THR A C 1
ATOM 1418 O O . THR A 1 177 ? 12.895 -11.262 1.881 1.00 71.62 177 THR A O 1
ATOM 1421 N N . ILE A 1 178 ? 13.292 -12.992 0.515 1.00 71.69 178 ILE A N 1
ATOM 1422 C CA . ILE A 1 178 ? 11.902 -13.475 0.464 1.00 71.69 178 ILE A CA 1
ATOM 1423 C C . ILE A 1 178 ? 11.328 -13.738 1.866 1.00 71.69 178 ILE A C 1
ATOM 1425 O O . ILE A 1 178 ? 10.182 -13.387 2.147 1.00 71.69 178 ILE A O 1
ATOM 1429 N N . VAL A 1 179 ? 12.135 -14.293 2.778 1.00 81.44 179 VAL A N 1
ATOM 1430 C CA . VAL A 1 179 ? 11.712 -14.570 4.162 1.00 81.44 179 VAL A CA 1
ATOM 1431 C C . VAL A 1 179 ? 11.328 -13.280 4.886 1.00 81.44 179 VAL A C 1
ATOM 1433 O O . VAL A 1 179 ? 10.321 -13.254 5.591 1.00 81.44 179 VAL A O 1
ATOM 1436 N N . LEU A 1 180 ? 12.080 -12.192 4.679 1.00 83.25 180 LEU A N 1
ATOM 1437 C CA . LEU A 1 180 ? 11.752 -10.891 5.262 1.00 83.25 180 LEU A CA 1
ATOM 1438 C C . LEU A 1 180 ? 10.406 -10.393 4.736 1.00 83.25 180 LEU A C 1
ATOM 1440 O O . LEU A 1 180 ? 9.565 -9.987 5.532 1.00 83.25 180 LEU A O 1
ATOM 1444 N N . SER A 1 181 ? 10.156 -10.510 3.430 1.00 81.06 181 SER A N 1
ATOM 1445 C CA . SER A 1 181 ? 8.872 -10.129 2.823 1.00 81.06 181 SER A CA 1
ATOM 1446 C C . SER A 1 181 ? 7.693 -10.877 3.459 1.00 81.06 181 SER A C 1
ATOM 1448 O O . SER A 1 181 ? 6.699 -10.258 3.842 1.00 81.06 181 SER A O 1
ATOM 1450 N N . PHE A 1 182 ? 7.825 -12.192 3.671 1.00 82.31 182 PHE A N 1
ATOM 1451 C CA . PHE A 1 182 ? 6.812 -12.981 4.381 1.00 82.31 182 PHE A CA 1
ATOM 1452 C C . PHE A 1 182 ? 6.606 -12.521 5.826 1.00 82.31 182 PHE A C 1
ATOM 1454 O O . PHE A 1 182 ? 5.464 -12.424 6.276 1.00 82.31 182 PHE A O 1
ATOM 1461 N N . LEU A 1 183 ? 7.683 -12.203 6.549 1.00 89.31 183 LEU A N 1
ATOM 1462 C CA . LEU A 1 183 ? 7.588 -11.684 7.914 1.00 89.31 183 LEU A CA 1
ATOM 1463 C C . LEU A 1 183 ? 6.869 -10.330 7.957 1.00 89.31 183 LEU A C 1
ATOM 1465 O O . LEU A 1 183 ? 6.033 -10.126 8.832 1.00 89.31 183 LEU A O 1
ATOM 1469 N N . PHE A 1 184 ? 7.118 -9.436 6.997 1.00 89.25 184 PHE A N 1
ATOM 1470 C CA . PHE A 1 184 ? 6.422 -8.150 6.893 1.00 89.25 184 PHE A CA 1
ATOM 1471 C C . PHE A 1 184 ? 4.925 -8.308 6.580 1.00 89.25 184 PHE A C 1
ATOM 1473 O O . PHE A 1 184 ? 4.096 -7.594 7.150 1.00 89.25 184 PHE A O 1
ATOM 1480 N N . ILE A 1 185 ? 4.550 -9.271 5.734 1.00 88.38 185 ILE A N 1
ATOM 148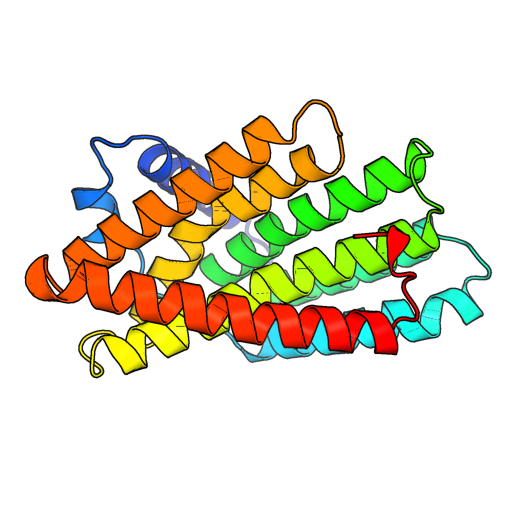1 C CA . ILE A 1 185 ? 3.141 -9.596 5.449 1.00 88.38 185 ILE A CA 1
ATOM 1482 C C . ILE A 1 185 ? 2.459 -10.200 6.684 1.00 88.38 185 ILE A C 1
ATOM 1484 O O . ILE A 1 185 ? 1.348 -9.799 7.047 1.00 88.38 185 ILE A O 1
ATOM 1488 N N . ALA A 1 186 ? 3.125 -11.134 7.367 1.00 90.88 186 ALA A N 1
ATOM 1489 C CA . ALA A 1 186 ? 2.618 -11.725 8.601 1.00 90.88 186 ALA A CA 1
ATOM 1490 C C . ALA A 1 186 ? 2.424 -10.650 9.678 1.00 90.88 186 ALA A C 1
ATOM 1492 O O . ALA A 1 186 ? 1.371 -10.582 10.310 1.00 90.88 186 ALA A O 1
ATOM 1493 N N . TYR A 1 187 ? 3.398 -9.754 9.822 1.00 92.38 187 TYR A N 1
ATOM 1494 C CA . TYR A 1 187 ? 3.325 -8.616 10.728 1.00 92.38 187 TYR A CA 1
ATOM 1495 C C . TYR A 1 187 ? 2.147 -7.693 10.407 1.00 92.38 187 TYR A C 1
ATOM 1497 O O . TYR A 1 187 ? 1.386 -7.328 11.299 1.00 92.38 187 TYR A O 1
ATOM 1505 N N . SER A 1 188 ? 1.935 -7.396 9.123 1.00 93.12 188 SER A N 1
ATOM 1506 C CA . SER A 1 188 ? 0.798 -6.597 8.655 1.00 93.12 188 SER A CA 1
ATOM 1507 C C . SER A 1 188 ? -0.545 -7.246 8.997 1.00 93.12 188 SER A C 1
ATOM 1509 O O . SER A 1 188 ? -1.482 -6.580 9.431 1.00 93.12 188 SER A O 1
ATOM 1511 N N . THR A 1 189 ? -0.626 -8.572 8.867 1.00 93.06 189 THR A N 1
ATOM 1512 C CA . THR A 1 189 ? -1.822 -9.350 9.222 1.00 93.06 189 THR A CA 1
ATOM 1513 C C . THR A 1 189 ? -2.089 -9.309 10.727 1.00 93.06 189 THR A C 1
ATOM 1515 O O . THR A 1 189 ? -3.237 -9.168 11.146 1.00 93.06 189 THR A O 1
ATOM 1518 N N . VAL A 1 190 ? -1.039 -9.393 11.550 1.00 93.94 190 VAL A N 1
ATOM 1519 C CA . VAL A 1 190 ? -1.154 -9.278 13.011 1.00 93.94 190 VAL A CA 1
ATOM 1520 C C . VAL A 1 190 ? -1.615 -7.877 13.412 1.00 93.94 190 VAL A C 1
ATOM 1522 O O . VAL A 1 190 ? -2.546 -7.764 14.206 1.00 93.94 190 VAL A O 1
ATOM 1525 N N . LEU A 1 191 ? -1.024 -6.823 12.841 1.00 94.25 191 LEU A N 1
ATOM 1526 C CA . LEU A 1 191 ? -1.454 -5.441 13.080 1.00 94.25 191 LEU A CA 1
ATOM 1527 C C . LEU A 1 191 ? -2.925 -5.243 12.714 1.00 94.25 191 LEU A C 1
ATOM 1529 O O . LEU A 1 191 ? -3.693 -4.723 13.521 1.00 94.25 191 LEU A O 1
ATOM 1533 N N . LEU A 1 192 ? -3.325 -5.738 11.542 1.00 94.69 192 LEU A N 1
ATOM 1534 C CA . LEU A 1 192 ? -4.701 -5.668 11.070 1.00 94.69 192 LEU A CA 1
ATOM 1535 C C . LEU A 1 192 ? -5.656 -6.377 12.033 1.00 94.69 192 LEU A C 1
ATOM 1537 O O . LEU A 1 192 ? -6.688 -5.826 12.409 1.00 94.69 192 LEU A O 1
ATOM 1541 N N . TYR A 1 193 ? -5.297 -7.581 12.482 1.00 94.75 193 TYR A N 1
ATOM 1542 C CA . TYR A 1 193 ? -6.080 -8.326 13.463 1.00 94.75 193 TYR A CA 1
ATOM 1543 C C . TYR A 1 193 ? -6.234 -7.566 14.785 1.00 94.75 193 TYR A C 1
ATOM 1545 O O . TYR A 1 193 ? -7.340 -7.496 15.324 1.00 94.75 193 TYR A O 1
ATOM 1553 N N . VAL A 1 194 ? -5.146 -6.992 15.305 1.00 94.31 194 VAL A N 1
ATOM 1554 C CA . VAL A 1 194 ? -5.157 -6.218 16.553 1.00 94.31 194 VAL A CA 1
ATOM 1555 C C . VAL A 1 194 ? -6.031 -4.974 16.402 1.00 94.31 194 VAL A C 1
ATOM 1557 O O . VAL A 1 194 ? -6.911 -4.759 17.235 1.00 94.31 194 VAL A O 1
ATOM 1560 N N . GLY A 1 195 ? -5.882 -4.226 15.305 1.00 93.19 195 GLY A N 1
ATOM 1561 C CA . GLY A 1 195 ? -6.721 -3.069 14.995 1.00 93.19 195 GLY A CA 1
ATOM 1562 C C . GLY A 1 195 ? -8.209 -3.426 14.941 1.00 93.19 195 GLY A C 1
ATOM 1563 O O . GLY A 1 195 ? -9.018 -2.813 15.638 1.00 93.19 195 GLY A O 1
ATOM 1564 N N . ILE A 1 196 ? -8.581 -4.471 14.189 1.00 93.88 196 ILE A N 1
ATOM 1565 C CA . ILE A 1 196 ? -9.978 -4.936 14.104 1.00 93.88 196 ILE A CA 1
ATOM 1566 C C . ILE A 1 196 ? -10.484 -5.372 15.480 1.00 93.88 196 ILE A C 1
ATOM 1568 O O . ILE A 1 196 ? -11.594 -5.019 15.866 1.00 93.88 196 ILE A O 1
ATOM 1572 N N . LYS A 1 197 ? -9.687 -6.130 16.242 1.00 94.50 197 LYS A N 1
ATOM 1573 C CA . LYS A 1 197 ? -10.057 -6.586 17.589 1.00 94.50 197 LYS A CA 1
ATOM 1574 C C . LYS A 1 197 ? -10.356 -5.416 18.520 1.00 94.50 197 LYS A C 1
ATOM 1576 O O . LYS A 1 197 ? -11.297 -5.510 19.303 1.00 94.50 197 LYS A O 1
ATOM 1581 N N . ILE A 1 198 ? -9.574 -4.344 18.450 1.00 92.38 198 ILE A N 1
ATOM 1582 C CA . ILE A 1 198 ? -9.762 -3.162 19.295 1.00 92.38 198 ILE A CA 1
ATOM 1583 C C . ILE A 1 198 ? -11.056 -2.429 18.943 1.00 92.38 198 ILE A C 1
ATOM 1585 O O . ILE A 1 198 ? -11.740 -1.966 19.852 1.00 92.38 198 ILE A O 1
ATOM 1589 N N . ARG A 1 199 ? -11.409 -2.344 17.655 1.00 90.50 199 ARG A N 1
ATOM 1590 C CA . ARG A 1 199 ? -12.589 -1.590 17.210 1.00 90.50 199 ARG A CA 1
ATOM 1591 C C . ARG A 1 199 ? -13.892 -2.392 17.212 1.00 90.50 199 ARG A C 1
ATOM 1593 O O . ARG A 1 199 ? -14.917 -1.891 17.648 1.00 90.50 199 ARG A O 1
ATOM 1600 N N . VAL A 1 200 ? -13.849 -3.643 16.759 1.00 90.75 200 VAL A N 1
ATOM 1601 C CA . VAL A 1 200 ? -15.033 -4.502 16.540 1.00 90.75 200 VAL A CA 1
ATOM 1602 C C . VAL A 1 200 ? -15.211 -5.536 17.668 1.00 90.75 200 VAL A C 1
ATOM 1604 O O . VAL A 1 200 ? -16.250 -6.187 17.788 1.00 90.75 200 VAL A O 1
ATOM 1607 N N . GLY A 1 201 ? -14.204 -5.699 18.529 1.00 89.12 201 GLY A N 1
ATOM 1608 C CA . GLY A 1 201 ? -14.207 -6.672 19.618 1.00 89.12 201 GLY A CA 1
ATOM 1609 C C . GLY A 1 201 ? -13.728 -8.067 19.203 1.00 89.12 201 GLY A C 1
ATOM 1610 O O . GLY A 1 201 ? -13.693 -8.439 18.029 1.00 89.12 201 GLY A O 1
ATOM 1611 N N . PHE A 1 202 ? -13.344 -8.867 20.203 1.00 89.44 202 PHE A N 1
ATOM 1612 C CA . PHE A 1 202 ? -12.715 -10.180 20.008 1.00 89.44 202 PHE A CA 1
ATOM 1613 C C . PHE A 1 202 ? -13.613 -11.200 19.293 1.00 89.44 202 PHE A C 1
ATOM 1615 O O . PHE A 1 202 ? -13.127 -11.992 18.493 1.00 89.44 202 PHE A O 1
ATOM 1622 N N . GLU A 1 203 ? -14.920 -11.176 19.555 1.00 88.06 203 GLU A N 1
ATOM 1623 C CA . GLU A 1 203 ? -15.855 -12.190 19.047 1.00 88.06 203 GLU A CA 1
ATOM 1624 C C . GLU A 1 203 ? -16.005 -12.157 17.521 1.00 88.06 203 GLU A C 1
ATOM 1626 O O . GLU A 1 203 ? -16.198 -13.193 16.886 1.00 88.06 203 GLU A O 1
ATOM 1631 N N . LYS A 1 204 ? -15.903 -10.967 16.920 1.00 87.56 204 LYS A N 1
ATOM 1632 C CA . LYS A 1 204 ? -16.103 -10.756 15.479 1.00 87.56 204 LYS A CA 1
ATOM 1633 C C . LYS A 1 204 ? -14.791 -10.600 14.715 1.00 87.56 204 LYS A C 1
ATOM 1635 O O . LYS A 1 204 ? -14.777 -10.807 13.501 1.00 87.56 204 LYS A O 1
ATOM 1640 N N . SER A 1 205 ? -13.698 -10.243 15.393 1.00 90.69 205 SER A N 1
ATOM 1641 C CA . SER A 1 205 ? -12.460 -9.809 14.738 1.00 90.69 205 SER A CA 1
ATOM 1642 C C . SER A 1 205 ? -11.847 -10.860 13.825 1.00 90.69 205 SER A C 1
ATOM 1644 O O . SER A 1 205 ? -11.413 -10.525 12.725 1.00 90.69 205 SER A O 1
ATOM 1646 N N . PHE A 1 206 ? -11.853 -12.130 14.235 1.00 91.88 206 PHE A N 1
ATOM 1647 C CA . PHE A 1 206 ? -11.313 -13.213 13.418 1.00 91.88 206 PHE A CA 1
ATOM 1648 C C . PHE A 1 206 ? -12.102 -13.391 12.116 1.00 91.88 206 PHE A C 1
ATOM 1650 O O . PHE A 1 206 ? -11.517 -13.424 11.037 1.00 91.88 206 PHE A O 1
ATOM 1657 N N . THR A 1 207 ? -13.433 -13.445 12.200 1.00 91.69 207 THR A N 1
ATOM 1658 C CA . THR A 1 207 ? -14.299 -13.603 11.024 1.00 91.69 207 THR A CA 1
ATOM 1659 C C . THR A 1 207 ? -14.163 -12.418 10.073 1.00 91.69 207 THR A C 1
ATOM 1661 O O . THR A 1 207 ? -14.015 -12.618 8.870 1.00 91.69 207 THR A O 1
ATOM 1664 N N . VAL A 1 208 ? -14.166 -11.190 10.603 1.00 92.56 208 VAL A N 1
ATOM 1665 C CA . VAL A 1 208 ? -13.994 -9.967 9.805 1.00 92.56 208 VAL A CA 1
ATOM 1666 C C . VAL A 1 208 ? -12.631 -9.957 9.112 1.00 92.56 208 VAL A C 1
ATOM 1668 O O . VAL A 1 208 ? -12.572 -9.698 7.912 1.00 92.56 208 VAL A O 1
ATOM 1671 N N . LEU A 1 209 ? -11.556 -10.303 9.829 1.00 94.12 209 LEU A N 1
ATOM 1672 C CA . LEU A 1 209 ? -10.211 -10.403 9.263 1.00 94.12 209 LEU A CA 1
ATOM 1673 C C . LEU A 1 209 ? -10.168 -11.413 8.115 1.00 94.12 209 LEU A C 1
ATOM 1675 O O . LEU A 1 209 ? -9.741 -11.066 7.019 1.00 94.12 209 LEU A O 1
ATOM 1679 N N . VAL A 1 210 ? -10.605 -12.651 8.358 1.00 93.50 210 VAL A N 1
ATOM 1680 C CA . VAL A 1 210 ? -10.551 -13.732 7.365 1.00 93.50 210 VAL A CA 1
ATOM 1681 C C . VAL A 1 210 ? -11.351 -13.344 6.125 1.00 93.50 210 VAL A C 1
ATOM 1683 O O . VAL A 1 210 ? -10.825 -13.393 5.016 1.00 93.50 210 VAL A O 1
ATOM 1686 N N . MET A 1 211 ? -12.592 -12.887 6.294 1.00 93.12 211 MET A N 1
ATOM 1687 C CA . MET A 1 211 ? -13.435 -12.510 5.160 1.00 93.12 211 MET A CA 1
ATOM 1688 C C . MET A 1 211 ? -12.847 -11.343 4.371 1.00 93.12 211 MET A C 1
ATOM 1690 O O . MET A 1 211 ? -12.820 -11.404 3.140 1.00 93.12 211 MET A O 1
ATOM 1694 N N . ALA A 1 212 ? -12.338 -10.313 5.052 1.00 92.12 212 ALA A N 1
ATOM 1695 C CA . ALA A 1 212 ? -11.711 -9.181 4.391 1.00 92.12 212 ALA A CA 1
ATOM 1696 C C . ALA A 1 212 ? -10.449 -9.620 3.637 1.00 92.12 212 ALA A C 1
ATOM 1698 O O . ALA A 1 212 ? -10.374 -9.401 2.434 1.00 92.12 212 ALA A O 1
ATOM 1699 N N . VAL A 1 213 ? -9.510 -10.314 4.291 1.00 91.00 213 VAL A N 1
ATOM 1700 C CA . VAL A 1 213 ? -8.224 -10.714 3.691 1.00 91.00 213 VAL A CA 1
ATOM 1701 C C . VAL A 1 213 ? -8.415 -11.663 2.510 1.00 91.00 213 VAL A C 1
ATOM 1703 O O . VAL A 1 213 ? -7.815 -11.443 1.461 1.00 91.00 213 VAL A O 1
ATOM 1706 N N . PHE A 1 214 ? -9.258 -12.692 2.631 1.00 92.00 214 PHE A N 1
ATOM 1707 C CA . PHE A 1 214 ? -9.471 -13.638 1.531 1.00 92.00 214 PHE A CA 1
ATOM 1708 C C . PHE A 1 214 ? -10.234 -13.006 0.365 1.00 92.00 214 PHE A C 1
ATOM 1710 O O . PHE A 1 214 ? -9.844 -13.196 -0.786 1.00 92.00 214 PHE A O 1
ATOM 1717 N N . THR A 1 215 ? -11.283 -12.223 0.636 1.00 93.31 215 THR A N 1
ATOM 1718 C CA . THR A 1 215 ? -12.041 -11.543 -0.429 1.00 93.31 215 THR A CA 1
ATOM 1719 C C . THR A 1 215 ? -11.180 -10.474 -1.100 1.00 93.31 215 THR A C 1
ATOM 1721 O O . THR A 1 215 ? -11.108 -10.410 -2.325 1.00 93.31 215 THR A O 1
ATOM 1724 N N . GLY A 1 216 ? -10.473 -9.674 -0.301 1.00 91.12 216 GLY A N 1
ATOM 1725 C CA . GLY A 1 216 ? -9.550 -8.645 -0.762 1.00 91.12 216 GLY A CA 1
ATOM 1726 C C . GLY A 1 216 ? -8.417 -9.233 -1.595 1.00 91.12 216 GLY A C 1
ATOM 1727 O O . GLY A 1 216 ? -8.153 -8.756 -2.695 1.00 91.12 216 GLY A O 1
ATOM 1728 N N . GLY A 1 217 ? -7.801 -10.314 -1.116 1.00 89.69 217 GLY A N 1
ATOM 1729 C CA . GLY A 1 217 ? -6.766 -11.049 -1.837 1.00 89.69 217 GLY A CA 1
ATOM 1730 C C . GLY A 1 217 ? -7.267 -11.626 -3.160 1.00 89.69 217 GLY A C 1
ATOM 1731 O O . GLY A 1 217 ? -6.631 -11.413 -4.188 1.00 89.69 217 GLY A O 1
ATOM 1732 N N . ALA A 1 218 ? -8.429 -12.286 -3.169 1.00 93.06 218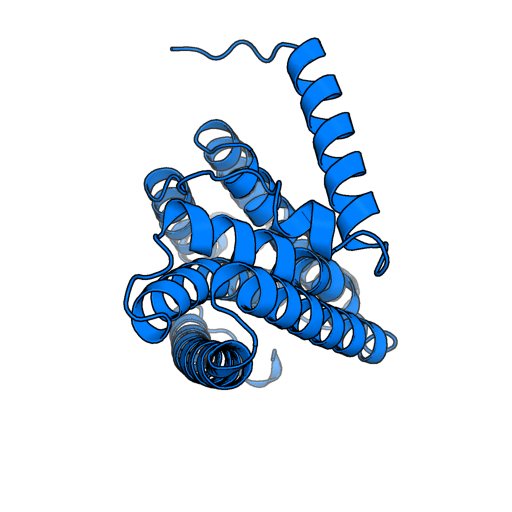 ALA A N 1
ATOM 1733 C CA . ALA A 1 218 ? -8.997 -12.874 -4.383 1.00 93.06 218 ALA A CA 1
ATOM 1734 C C . ALA A 1 218 ? -9.300 -11.818 -5.459 1.00 93.06 218 ALA A C 1
ATOM 1736 O O . ALA A 1 218 ? -8.920 -11.980 -6.617 1.00 93.06 218 ALA A O 1
ATOM 1737 N N . VAL A 1 219 ? -9.937 -10.705 -5.083 1.00 94.56 219 VAL A N 1
ATOM 1738 C CA . VAL A 1 219 ? -10.240 -9.611 -6.020 1.00 94.56 219 VAL A CA 1
ATOM 1739 C C . VAL A 1 219 ? -8.957 -8.928 -6.503 1.00 94.56 219 VAL A C 1
ATOM 1741 O O . VAL A 1 219 ? -8.831 -8.636 -7.692 1.00 94.56 219 VAL A O 1
ATOM 1744 N N . SER A 1 220 ? -7.977 -8.724 -5.621 1.00 91.06 220 SER A N 1
ATOM 1745 C CA . SER A 1 220 ? -6.672 -8.164 -5.988 1.00 91.06 220 SER A CA 1
ATOM 1746 C C . SER A 1 220 ? -5.882 -9.073 -6.933 1.00 91.06 220 SER A C 1
ATOM 1748 O O . SER A 1 220 ? -5.221 -8.567 -7.834 1.00 91.06 220 SER A O 1
ATOM 1750 N N . MET A 1 221 ? -5.990 -10.400 -6.804 1.00 90.56 221 MET A N 1
ATOM 1751 C CA . MET A 1 221 ? -5.407 -11.344 -7.767 1.00 90.56 221 MET A CA 1
ATOM 1752 C C . MET A 1 221 ? -6.067 -11.236 -9.145 1.00 90.56 221 MET A C 1
ATOM 1754 O O . MET A 1 221 ? -5.367 -11.212 -10.154 1.00 90.56 221 MET A O 1
ATOM 1758 N N . ILE A 1 222 ? -7.397 -11.110 -9.206 1.00 92.19 222 ILE A N 1
ATOM 1759 C CA . ILE A 1 222 ? -8.113 -10.890 -10.475 1.00 92.19 222 ILE A CA 1
ATOM 1760 C C . ILE A 1 222 ? -7.640 -9.588 -11.132 1.00 92.19 222 ILE A C 1
ATOM 1762 O O . ILE A 1 222 ? -7.357 -9.563 -12.330 1.00 92.19 222 ILE A O 1
ATOM 1766 N N . LEU A 1 223 ? -7.515 -8.517 -10.345 1.00 91.44 223 LEU A N 1
ATOM 1767 C CA . LEU A 1 223 ? -7.008 -7.234 -10.823 1.00 91.44 223 LEU A CA 1
ATOM 1768 C C . LEU A 1 223 ? -5.559 -7.339 -11.321 1.00 91.44 223 LEU A C 1
ATOM 1770 O O . LEU A 1 223 ? -5.247 -6.785 -12.372 1.00 91.44 223 LEU A O 1
ATOM 1774 N N . LEU A 1 224 ? -4.693 -8.062 -10.606 1.00 90.69 224 LEU A N 1
ATOM 1775 C CA . LEU A 1 224 ? -3.305 -8.291 -11.011 1.00 90.69 224 LEU A CA 1
ATOM 1776 C C . LEU A 1 224 ? -3.235 -8.995 -12.373 1.00 90.69 224 LEU A C 1
ATOM 1778 O O . LEU A 1 224 ? -2.537 -8.525 -13.267 1.00 90.69 224 LEU A O 1
ATOM 1782 N N . VAL A 1 225 ? -4.009 -10.070 -12.562 1.00 89.81 225 VAL A N 1
ATOM 1783 C CA . VAL A 1 225 ? -4.083 -10.802 -13.839 1.00 89.81 225 VAL A CA 1
ATOM 1784 C C . VAL A 1 225 ? -4.601 -9.899 -14.961 1.00 89.81 225 VAL A C 1
ATOM 1786 O O . VAL A 1 225 ? -4.035 -9.879 -16.054 1.00 89.81 225 VAL A O 1
ATOM 1789 N N . PHE A 1 226 ? -5.640 -9.106 -14.691 1.00 90.88 226 PHE A N 1
ATOM 1790 C CA . PHE A 1 226 ? -6.180 -8.160 -15.665 1.00 90.88 226 PHE A CA 1
ATOM 1791 C C . PHE A 1 226 ? -5.148 -7.098 -16.076 1.00 90.88 226 PHE A C 1
ATOM 1793 O O . PHE A 1 226 ? -4.957 -6.851 -17.267 1.00 90.88 226 PHE A O 1
ATOM 1800 N N . LEU A 1 227 ? -4.446 -6.499 -15.109 1.00 89.94 227 LEU A N 1
ATOM 1801 C CA . LEU A 1 227 ? -3.378 -5.534 -15.377 1.00 89.94 227 LEU A CA 1
ATOM 1802 C C . LEU A 1 227 ? -2.190 -6.178 -16.094 1.00 89.94 227 LEU A C 1
ATOM 1804 O O . LEU A 1 227 ? -1.542 -5.511 -16.899 1.00 89.94 227 LEU A O 1
ATOM 1808 N N . SER A 1 228 ? -1.917 -7.457 -15.830 1.00 89.69 228 SER A N 1
ATOM 1809 C CA . SER A 1 228 ? -0.869 -8.213 -16.512 1.00 89.69 228 SER A CA 1
ATOM 1810 C C . SER A 1 228 ? -1.143 -8.354 -18.001 1.00 89.69 228 SER A C 1
ATOM 1812 O O . SER A 1 228 ? -0.320 -7.964 -18.834 1.00 89.69 228 SER A O 1
ATOM 1814 N N . PHE A 1 229 ? -2.360 -8.780 -18.335 1.00 89.38 229 PHE A N 1
ATOM 1815 C CA . PHE A 1 229 ? -2.827 -8.841 -19.713 1.00 89.38 229 PHE A CA 1
ATOM 1816 C C . PHE A 1 229 ? -2.793 -7.463 -20.390 1.00 89.38 229 PHE A C 1
ATOM 1818 O O . PHE A 1 229 ? -2.290 -7.321 -21.503 1.00 89.38 229 PHE A O 1
ATOM 1825 N N . LEU A 1 230 ? -3.286 -6.432 -19.702 1.00 88.38 230 LEU A N 1
ATOM 1826 C CA . LEU A 1 230 ? -3.407 -5.077 -20.238 1.00 88.38 230 LEU A CA 1
ATOM 1827 C C . LEU A 1 230 ? -2.044 -4.409 -20.500 1.00 88.38 230 LEU A C 1
ATOM 1829 O O . LEU A 1 230 ? -1.891 -3.689 -21.485 1.00 88.38 230 LEU A O 1
ATOM 1833 N N . LEU A 1 231 ? -1.047 -4.657 -19.646 1.00 87.19 231 LEU A N 1
ATOM 1834 C CA . LEU A 1 231 ? 0.312 -4.123 -19.799 1.00 87.19 231 LEU A CA 1
ATOM 1835 C C . LEU A 1 231 ? 1.228 -5.023 -20.643 1.00 87.19 231 LEU A C 1
ATOM 1837 O O . LEU A 1 231 ? 2.349 -4.614 -20.971 1.00 87.19 231 LEU A O 1
ATOM 1841 N N . GLY A 1 232 ? 0.770 -6.223 -21.008 1.00 87.00 232 GLY A N 1
ATOM 1842 C CA . GLY A 1 232 ? 1.566 -7.215 -21.724 1.00 87.00 232 GLY A CA 1
ATOM 1843 C C . GLY A 1 232 ? 2.790 -7.660 -20.926 1.00 87.00 232 GLY A C 1
ATOM 1844 O O . GLY A 1 232 ? 3.873 -7.784 -21.496 1.00 87.00 232 GLY A O 1
ATOM 1845 N N . THR A 1 233 ? 2.652 -7.812 -19.606 1.00 86.06 233 THR A N 1
ATOM 1846 C CA . THR A 1 233 ? 3.712 -8.384 -18.767 1.00 86.06 233 THR A CA 1
ATOM 1847 C C . THR A 1 233 ? 3.707 -9.902 -18.907 1.00 86.06 233 THR A C 1
ATOM 1849 O O . THR A 1 233 ? 2.642 -10.513 -18.807 1.00 86.06 233 THR A O 1
ATOM 1852 N N . PRO A 1 234 ? 4.862 -10.533 -19.151 1.00 82.81 234 PRO A N 1
ATOM 1853 C CA . PRO A 1 234 ? 4.916 -11.973 -19.331 1.00 82.81 234 PRO A CA 1
ATOM 1854 C C . PRO A 1 234 ? 4.704 -12.714 -18.003 1.00 82.81 234 PRO A C 1
ATOM 1856 O O . PRO A 1 234 ? 5.103 -12.237 -16.946 1.00 82.81 234 PRO A O 1
ATOM 1859 N N . GLU A 1 235 ? 4.112 -13.909 -18.061 1.00 79.31 235 GLU A N 1
ATOM 1860 C CA . GLU A 1 235 ? 3.761 -14.697 -16.866 1.00 79.31 235 GLU A CA 1
ATOM 1861 C C . GLU A 1 235 ? 4.969 -15.075 -15.999 1.00 79.31 235 GLU A C 1
ATOM 1863 O O . GLU A 1 235 ? 4.833 -15.189 -14.788 1.00 79.31 235 GLU A O 1
ATOM 1868 N N . TRP A 1 236 ? 6.157 -15.227 -16.597 1.00 77.69 236 TRP A N 1
ATOM 1869 C CA . TRP A 1 236 ? 7.390 -15.542 -15.866 1.00 77.69 236 TRP A CA 1
ATOM 1870 C C . TRP A 1 236 ? 7.881 -14.400 -14.965 1.00 77.69 236 TRP A C 1
ATOM 1872 O O . TRP A 1 236 ? 8.817 -14.604 -14.196 1.00 77.69 236 TRP A O 1
ATOM 1882 N N . ALA A 1 237 ? 7.294 -13.204 -15.082 1.00 72.81 237 ALA A N 1
ATOM 1883 C CA . ALA A 1 237 ? 7.721 -12.019 -14.349 1.00 72.81 237 ALA A CA 1
ATOM 1884 C C . ALA A 1 237 ? 7.067 -11.856 -12.959 1.00 72.81 237 ALA A C 1
ATOM 1886 O O . ALA A 1 237 ? 7.275 -10.823 -12.323 1.00 72.81 237 ALA A O 1
ATOM 1887 N N . PHE A 1 238 ? 6.294 -12.846 -12.495 1.00 68.75 238 PHE A N 1
ATOM 1888 C CA . PHE A 1 238 ? 5.589 -12.845 -11.205 1.00 68.75 238 PHE A CA 1
ATOM 1889 C C . PHE A 1 238 ? 6.047 -13.975 -10.281 1.00 68.75 238 PHE A C 1
ATOM 1891 O O . PHE A 1 238 ? 6.380 -15.067 -10.796 1.00 68.75 238 PHE A O 1
#

Secondary structure (DSSP, 8-state):
------HHHHHHHHHHHHHHHHHHH-GGGHHHHHHSPPP----HHHHHHHHHHHHHHHHHHHHHHTT-HHHHHHHHHHHHHHHHHHS-HHHHHHHHHHHHHHHHHHHHHHTTSS-HHHHHHHHHHHHHHHHHHHHHHHHHHHHHTTTSS-HHHHHHHHHHHHHHHHHHHHHHTSGGGHHHHHHHHHHHHHHHHHHHHHHH-HHHHHHHHHHHHHHHHHHHHHHHHHHHHHHT--GGG-